Protein AF-A0A7S1D7S5-F1 (afdb_monomer)

pLDDT: mean 82.24, std 13.62, range [40.19, 96.5]

Foldseek 3Di:
DDDPPPDDDDDPVRVLVCCVVLVEDPQNVLVVVVLVVVVKDKFFDDLCLQVLLVVLVVLVVCPPPDDPCVPVSVVVNVVSLVVNVCCRVVPDQQDADAPDPPDLPPRFGIQIADPDPPADPSRRHGGQATEHEYEPPGDDDDPVSLVVNVVSCVPRWYWYWYADPVRDIDIDTRDPDPDPDPPPPPPPDD

Mean predicted aligned error: 9.22 Å

Sequence (190 aa):
DAIDSTLPPLNTKQLMGRLEEAGVSLPVYLVYAHLRAQNYRVIRHTPSRRSLLEELQQRDNDNGKKNWKKKRRNEDVDALKKALQRDAVESAPPTVWVEEGNAIDLAISWDVYQPDSTFRKSNPGLPSMYVTVRPFASPSPTFRSIQRLLKFCDGIPLKVATVADGGTVVMFAVTDVGVPTLDKKKKSKE

InterPro domains:
  IPR024337 tRNA-splicing endonuclease, su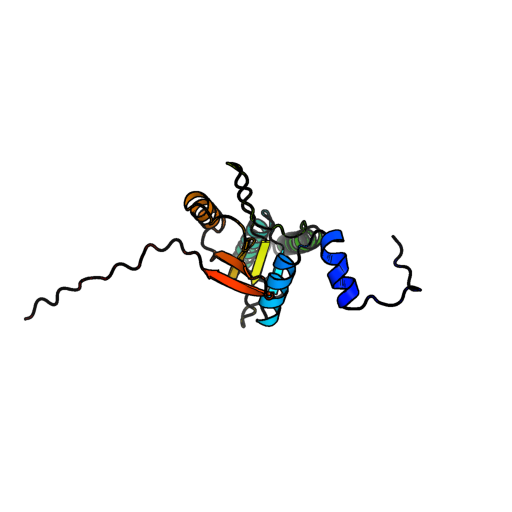bunit Sen54 [PTHR21027] (95-181)

Solvent-accessible surface area (backbone atoms only — not comparable to full-atom values): 11623 Å² total; per-residue (Å²): 133,82,82,67,85,84,61,78,82,79,50,70,71,58,50,62,74,43,30,62,84,67,52,34,49,69,62,54,52,49,49,51,51,55,44,46,75,72,61,34,47,75,42,64,42,56,90,66,54,57,62,55,41,52,55,52,50,56,52,63,68,53,65,85,74,67,81,88,61,52,66,64,51,50,53,56,50,51,49,48,51,49,48,57,50,48,50,64,72,70,48,68,62,49,51,67,44,69,92,63,79,90,64,77,76,76,40,55,20,28,35,30,31,68,75,54,99,82,56,31,97,91,57,62,66,72,56,64,27,40,32,25,33,35,64,61,91,51,81,79,81,53,69,69,57,52,53,52,47,53,60,71,40,66,85,41,46,38,30,47,31,30,39,44,97,88,68,51,73,47,74,44,81,56,71,89,73,69,80,83,74,82,77,81,76,75,78,77,78,130

Structure (mmCIF, N/CA/C/O backbone):
data_AF-A0A7S1D7S5-F1
#
_entry.id   AF-A0A7S1D7S5-F1
#
loop_
_atom_site.group_PDB
_atom_site.id
_atom_site.type_symbol
_atom_site.label_atom_id
_atom_site.label_alt_id
_atom_site.label_comp_id
_atom_site.label_asym_id
_atom_site.label_entity_id
_atom_site.label_seq_id
_atom_site.pdbx_PDB_ins_code
_atom_site.Cartn_x
_atom_site.Cartn_y
_atom_site.Cartn_z
_atom_site.occupancy
_atom_site.B_iso_or_equiv
_atom_site.auth_seq_id
_atom_site.auth_comp_id
_atom_site.auth_asym_id
_atom_site.auth_atom_id
_atom_site.pdbx_PDB_model_num
ATOM 1 N N . ASP A 1 1 ? -4.230 27.046 -7.406 1.00 42.31 1 ASP A N 1
ATOM 2 C CA . ASP A 1 1 ? -4.398 26.813 -8.852 1.00 42.31 1 ASP A CA 1
ATOM 3 C C . ASP A 1 1 ? -5.855 26.588 -9.191 1.00 42.31 1 ASP A C 1
ATOM 5 O O . ASP A 1 1 ? -6.459 25.627 -8.728 1.00 42.31 1 ASP A O 1
ATOM 9 N N . ALA A 1 2 ? -6.450 27.544 -9.903 1.00 48.44 2 ALA A N 1
ATOM 10 C CA . ALA A 1 2 ? -7.799 27.407 -10.431 1.00 48.44 2 ALA A CA 1
ATOM 11 C C . ALA A 1 2 ? -7.765 26.371 -11.561 1.00 48.44 2 ALA A C 1
ATOM 13 O O . ALA A 1 2 ? -6.963 26.494 -12.484 1.00 48.44 2 ALA A O 1
ATOM 14 N N . ILE A 1 3 ? -8.598 25.336 -11.467 1.00 63.62 3 ILE A N 1
ATOM 15 C CA . ILE A 1 3 ? -8.765 24.361 -12.546 1.00 63.62 3 ILE A CA 1
ATOM 16 C C . ILE A 1 3 ? -9.431 25.112 -13.701 1.00 63.62 3 ILE A C 1
ATOM 18 O O . ILE A 1 3 ? -10.600 25.481 -13.597 1.00 63.62 3 ILE A O 1
ATOM 22 N N . ASP A 1 4 ? -8.672 25.386 -14.759 1.00 69.31 4 ASP A N 1
ATOM 23 C CA . ASP A 1 4 ? -9.176 26.019 -15.973 1.00 69.31 4 ASP A CA 1
ATOM 24 C C . ASP A 1 4 ? -10.193 25.086 -16.642 1.00 69.31 4 ASP A C 1
ATOM 26 O O . ASP A 1 4 ? -9.845 24.072 -17.253 1.00 69.31 4 ASP A O 1
ATOM 30 N N . SER A 1 5 ? -11.474 25.409 -16.473 1.00 71.25 5 SER A N 1
ATOM 31 C CA . S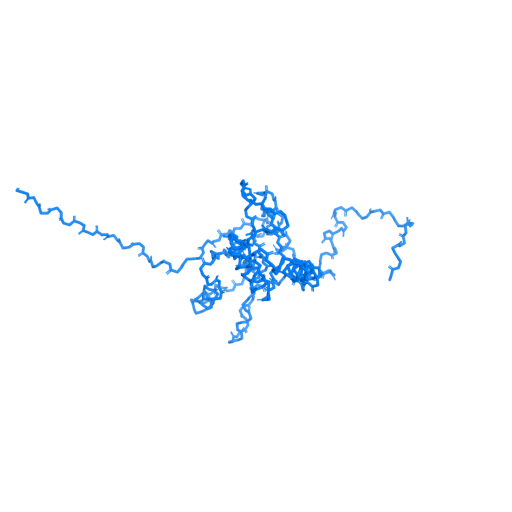ER A 1 5 ? -12.607 24.634 -16.978 1.00 71.25 5 SER A CA 1
ATOM 32 C C . SER A 1 5 ? -12.749 24.685 -18.502 1.00 71.25 5 SER A C 1
ATOM 34 O O . SER A 1 5 ? -13.650 24.045 -19.044 1.00 71.25 5 SER A O 1
ATOM 36 N N . THR A 1 6 ? -11.878 25.426 -19.196 1.00 78.44 6 THR A N 1
ATOM 37 C CA . THR A 1 6 ? -11.872 25.534 -20.660 1.00 78.44 6 THR A CA 1
ATOM 38 C C . THR A 1 6 ? -11.028 24.459 -21.349 1.00 78.44 6 THR A C 1
ATOM 40 O O . THR A 1 6 ? -11.170 24.250 -22.556 1.00 78.44 6 THR A O 1
ATOM 43 N N . LEU A 1 7 ? -10.185 23.732 -20.606 1.00 80.12 7 LEU A N 1
ATOM 44 C CA . LEU A 1 7 ? -9.382 22.647 -21.161 1.00 80.12 7 LEU A CA 1
ATOM 45 C C . LEU A 1 7 ? -10.219 21.369 -21.344 1.00 80.12 7 LEU A C 1
ATOM 47 O O . LEU A 1 7 ? -10.976 20.989 -20.445 1.00 80.12 7 LEU A O 1
ATOM 51 N N . PRO A 1 8 ? -10.072 20.654 -22.478 1.00 85.50 8 PRO A N 1
ATOM 52 C CA . PRO A 1 8 ? -10.741 19.375 -22.667 1.00 85.50 8 PRO A CA 1
ATOM 53 C C . PRO A 1 8 ? -10.269 18.361 -21.609 1.00 85.50 8 PRO A C 1
ATOM 55 O O . PRO A 1 8 ? -9.090 18.367 -21.235 1.00 85.50 8 PRO A O 1
ATOM 58 N N . PRO A 1 9 ? -11.154 17.465 -21.131 1.00 87.62 9 PRO A N 1
ATOM 59 C CA . PRO A 1 9 ? -10.773 16.453 -20.158 1.00 87.62 9 PRO A CA 1
ATOM 60 C C . PRO A 1 9 ? -9.670 15.560 -20.732 1.00 87.62 9 PRO A C 1
ATOM 62 O O . PRO A 1 9 ? -9.746 15.098 -21.873 1.00 87.62 9 PRO A O 1
ATOM 65 N N . LEU A 1 10 ? -8.643 15.308 -19.922 1.00 89.31 10 LEU A N 1
ATOM 66 C CA . LEU A 1 10 ? -7.536 14.433 -20.293 1.00 89.31 10 LEU A CA 1
ATOM 67 C C . LEU A 1 10 ? -8.052 13.009 -20.523 1.00 89.31 10 LEU A C 1
ATOM 69 O O . LEU A 1 10 ? -8.759 12.445 -19.686 1.00 89.31 10 LEU A O 1
ATOM 73 N N . ASN A 1 11 ? -7.666 12.407 -21.646 1.00 92.38 11 ASN A N 1
ATOM 74 C CA . ASN A 1 11 ? -7.952 11.000 -21.906 1.00 92.38 11 ASN A CA 1
ATOM 75 C C . ASN A 1 11 ? -7.006 10.080 -21.111 1.00 92.38 11 ASN A C 1
ATOM 77 O O . ASN A 1 11 ? -5.977 10.510 -20.586 1.00 92.38 11 ASN A O 1
ATOM 81 N N . THR A 1 12 ? -7.323 8.783 -21.049 1.00 88.19 12 THR A N 1
ATOM 82 C CA . THR A 1 12 ? -6.528 7.800 -20.294 1.00 88.19 12 THR A CA 1
ATOM 83 C C . THR A 1 12 ? -5.061 7.781 -20.719 1.00 88.19 12 THR A C 1
ATOM 85 O O . THR A 1 12 ? -4.186 7.738 -19.863 1.00 88.19 12 THR A O 1
ATOM 88 N N . LYS A 1 13 ? -4.764 7.864 -22.022 1.00 89.81 13 LYS A N 1
ATOM 89 C CA . LYS A 1 13 ? -3.383 7.855 -22.528 1.00 89.81 13 LYS A CA 1
ATOM 90 C C . LYS A 1 13 ? -2.601 9.083 -22.053 1.00 89.81 13 LYS A C 1
ATOM 92 O O . LYS A 1 13 ? -1.443 8.957 -21.669 1.00 89.81 13 LYS A O 1
ATOM 97 N N . GLN A 1 14 ? -3.238 10.251 -22.047 1.00 91.44 14 GLN A N 1
ATOM 98 C CA . GLN A 1 14 ? -2.651 11.493 -21.550 1.00 91.44 14 GLN A CA 1
ATOM 99 C C . GLN A 1 14 ? -2.430 11.445 -20.035 1.00 91.44 14 GLN A C 1
ATOM 101 O O . GLN A 1 14 ? -1.377 11.866 -19.571 1.00 91.44 14 GLN A O 1
ATOM 106 N N . LEU A 1 15 ? -3.376 10.887 -19.272 1.00 89.19 15 LEU A N 1
ATOM 107 C CA . LEU A 1 15 ? -3.214 10.686 -17.828 1.00 89.19 15 LEU A CA 1
ATOM 108 C C . LEU A 1 15 ? -2.061 9.726 -17.514 1.00 89.19 15 LEU A C 1
ATOM 110 O O . LEU A 1 15 ? -1.248 10.023 -16.645 1.00 89.19 15 LEU A O 1
ATOM 114 N N . MET A 1 16 ? -1.948 8.616 -18.252 1.00 88.44 16 MET A N 1
ATOM 115 C CA . MET A 1 16 ? -0.838 7.667 -18.104 1.00 88.44 16 MET A CA 1
ATOM 116 C C . MET A 1 16 ? 0.519 8.329 -18.378 1.00 88.44 16 MET A C 1
ATOM 118 O O . MET A 1 16 ? 1.476 8.067 -17.657 1.00 88.44 16 MET A O 1
ATOM 122 N N . GLY A 1 17 ? 0.590 9.224 -19.369 1.00 89.75 17 GLY A N 1
ATOM 123 C CA . GLY A 1 17 ? 1.802 9.985 -19.686 1.00 89.75 17 GLY A CA 1
ATOM 124 C C . GLY A 1 17 ? 2.224 11.001 -18.617 1.00 89.75 17 GLY A C 1
ATOM 125 O O . GLY A 1 17 ? 3.364 11.445 -18.646 1.00 89.75 17 GLY A O 1
ATOM 126 N N . ARG A 1 18 ? 1.342 11.348 -17.670 1.00 90.25 18 ARG A N 1
ATOM 127 C CA . ARG A 1 18 ? 1.617 12.290 -16.567 1.00 90.25 18 ARG A CA 1
ATOM 128 C C . ARG A 1 18 ? 1.809 11.617 -15.206 1.00 90.25 18 ARG A C 1
ATOM 130 O O . ARG A 1 18 ? 1.897 12.299 -14.189 1.00 90.25 18 ARG A O 1
ATOM 137 N N . LEU A 1 19 ? 1.853 10.284 -15.149 1.00 89.44 19 LEU A N 1
ATOM 138 C CA . LEU A 1 19 ? 2.008 9.559 -13.882 1.00 89.44 19 LEU A CA 1
ATOM 139 C C . LEU A 1 19 ? 3.311 9.924 -13.157 1.00 89.44 19 LEU A C 1
ATOM 141 O O . LEU A 1 19 ? 3.293 10.170 -11.951 1.00 89.44 19 LEU A O 1
ATOM 145 N N . GLU A 1 20 ? 4.415 10.015 -13.898 1.00 86.88 20 GLU A N 1
ATOM 146 C CA . GLU A 1 20 ? 5.728 10.345 -13.336 1.00 86.88 20 GLU A CA 1
ATOM 147 C C . GLU A 1 20 ? 5.787 11.786 -12.816 1.00 86.88 20 GLU A C 1
ATOM 149 O O . GLU A 1 20 ? 6.347 12.020 -11.748 1.00 86.88 20 GLU A O 1
ATOM 154 N N . GLU A 1 21 ? 5.119 12.731 -13.491 1.00 88.81 21 GLU A N 1
ATOM 155 C CA . GLU A 1 21 ? 4.953 14.114 -13.010 1.00 88.81 21 GLU A CA 1
ATOM 156 C C . GLU A 1 21 ? 4.220 14.159 -11.659 1.00 88.81 21 GLU A C 1
ATOM 158 O O . GLU A 1 21 ? 4.505 15.003 -10.813 1.00 88.81 21 GLU A O 1
ATOM 163 N N . ALA A 1 22 ? 3.299 13.218 -11.429 1.00 85.62 22 ALA A N 1
ATOM 164 C CA . ALA A 1 22 ? 2.582 13.060 -10.166 1.00 85.62 22 ALA A CA 1
ATOM 165 C C . ALA A 1 22 ? 3.352 12.228 -9.116 1.00 85.62 22 ALA A C 1
ATOM 167 O O . ALA A 1 22 ? 2.801 11.912 -8.057 1.00 85.62 22 ALA A O 1
ATOM 168 N N . GLY A 1 23 ? 4.601 11.840 -9.400 1.00 87.00 23 GLY A N 1
ATOM 169 C CA . GLY A 1 23 ? 5.443 11.033 -8.514 1.00 87.00 23 GLY A CA 1
ATOM 170 C C . GLY A 1 23 ? 5.024 9.563 -8.413 1.00 87.00 23 GLY A C 1
ATOM 171 O O . GLY A 1 23 ? 5.415 8.881 -7.468 1.00 87.00 23 GLY A O 1
ATOM 172 N N . VAL A 1 24 ? 4.211 9.061 -9.348 1.00 90.00 24 VAL A N 1
ATOM 173 C CA . VAL A 1 24 ? 3.752 7.667 -9.364 1.00 90.00 24 VAL A CA 1
ATOM 174 C C . VAL A 1 24 ? 4.408 6.936 -10.524 1.00 90.00 24 VAL A C 1
ATOM 176 O O . VAL A 1 24 ? 4.144 7.228 -11.685 1.00 90.00 24 VAL A O 1
ATOM 179 N N . SER A 1 25 ? 5.237 5.939 -10.226 1.00 90.56 25 SER A N 1
ATOM 180 C CA . SER A 1 25 ? 5.834 5.117 -11.277 1.00 90.56 25 SER A CA 1
ATOM 181 C C . SER A 1 25 ? 4.803 4.172 -11.904 1.00 90.56 25 SER A C 1
ATOM 183 O O . SER A 1 25 ? 3.860 3.707 -11.248 1.00 90.56 25 SER A O 1
ATOM 185 N N . LEU A 1 26 ? 5.001 3.838 -13.182 1.00 90.44 26 LEU A N 1
ATOM 186 C CA . LEU A 1 26 ? 4.128 2.911 -13.903 1.00 90.44 26 LEU A CA 1
ATOM 187 C C . LEU A 1 26 ? 3.962 1.551 -13.184 1.00 90.44 26 LEU A C 1
ATOM 189 O O . LEU A 1 26 ? 2.818 1.113 -13.040 1.00 90.44 26 LEU A O 1
ATOM 193 N N . PRO A 1 27 ? 5.023 0.896 -12.659 1.00 91.88 27 PRO A N 1
ATOM 194 C CA . PRO A 1 27 ? 4.869 -0.352 -11.910 1.00 91.88 27 PRO A CA 1
ATOM 195 C C . PRO A 1 27 ? 3.957 -0.213 -10.688 1.00 91.88 27 PRO A C 1
ATOM 197 O O . PRO A 1 27 ? 3.118 -1.075 -10.429 1.00 91.88 27 PRO A O 1
ATOM 200 N N . VAL A 1 28 ? 4.077 0.891 -9.949 1.00 93.50 28 VAL A N 1
ATOM 201 C CA . VAL A 1 28 ? 3.268 1.139 -8.750 1.00 93.50 28 VAL A CA 1
ATOM 202 C C . VAL A 1 28 ? 1.799 1.333 -9.110 1.00 93.50 28 VAL A C 1
ATOM 204 O O . VAL A 1 28 ? 0.923 0.772 -8.445 1.00 93.50 28 VAL A O 1
ATOM 207 N N . TYR A 1 29 ? 1.524 2.060 -10.195 1.00 93.88 29 TYR A N 1
ATOM 208 C CA . TYR A 1 29 ? 0.170 2.206 -10.719 1.00 93.88 29 TYR A CA 1
ATOM 209 C C . TYR A 1 29 ? -0.427 0.865 -11.166 1.00 93.88 29 TYR A C 1
ATOM 211 O O . TYR A 1 29 ? -1.575 0.568 -10.838 1.00 93.88 29 TYR A O 1
ATOM 219 N N . LEU A 1 30 ? 0.340 0.029 -11.871 1.00 94.88 30 LEU A N 1
ATOM 220 C CA . LEU A 1 30 ? -0.133 -1.279 -12.332 1.00 94.88 30 LEU A CA 1
ATOM 221 C C . LEU A 1 30 ? -0.462 -2.215 -11.162 1.00 94.88 30 LEU A C 1
ATOM 223 O O . LEU A 1 30 ? -1.492 -2.890 -11.190 1.00 94.88 30 LEU A O 1
ATOM 227 N N . VAL A 1 31 ? 0.342 -2.200 -10.094 1.00 96.38 31 VAL A N 1
ATOM 228 C CA . VAL A 1 31 ? 0.031 -2.935 -8.857 1.00 96.38 31 VAL A CA 1
ATOM 229 C C . VAL A 1 31 ? -1.259 -2.420 -8.218 1.00 96.38 31 VAL A C 1
ATOM 231 O O . VAL A 1 31 ? -2.120 -3.222 -7.849 1.00 96.38 31 VAL A O 1
ATOM 234 N N . TYR A 1 32 ? -1.438 -1.099 -8.130 1.00 95.88 32 TYR A N 1
ATOM 235 C CA . TYR A 1 32 ? -2.685 -0.504 -7.643 1.00 95.88 32 TYR A CA 1
ATOM 236 C C . TYR A 1 32 ? -3.890 -0.948 -8.483 1.00 95.88 32 TYR A C 1
ATOM 238 O O . TYR A 1 32 ? -4.889 -1.412 -7.931 1.00 95.88 32 TYR A O 1
ATOM 246 N N . ALA A 1 33 ? -3.792 -0.856 -9.811 1.00 95.50 33 ALA A N 1
ATOM 247 C CA . ALA A 1 33 ? -4.856 -1.247 -10.729 1.00 95.50 33 ALA A CA 1
ATOM 248 C C . ALA A 1 33 ? -5.216 -2.733 -10.578 1.00 95.50 33 ALA A C 1
ATOM 250 O O . ALA A 1 33 ? -6.397 -3.073 -10.499 1.00 95.50 33 ALA A O 1
ATOM 251 N N . HIS A 1 34 ? -4.213 -3.604 -10.447 1.00 96.12 34 HIS A N 1
ATOM 252 C CA . HIS A 1 34 ? -4.407 -5.034 -10.220 1.00 96.12 34 HIS A CA 1
ATOM 253 C C . HIS A 1 34 ? -5.147 -5.324 -8.906 1.00 96.12 34 HIS A C 1
ATOM 255 O O . HIS A 1 34 ? -6.115 -6.085 -8.895 1.00 96.12 34 HIS A O 1
ATOM 261 N N . LEU A 1 35 ? -4.749 -4.684 -7.802 1.00 96.50 35 LEU A N 1
ATOM 262 C CA . LEU A 1 35 ? -5.432 -4.828 -6.512 1.00 96.50 35 LEU A CA 1
ATOM 263 C C . LEU A 1 35 ? -6.882 -4.323 -6.579 1.00 96.50 35 LEU A C 1
ATOM 265 O O . LEU A 1 35 ? -7.797 -4.966 -6.064 1.00 96.50 35 LEU A O 1
ATOM 269 N N . ARG A 1 36 ? -7.115 -3.186 -7.244 1.00 95.25 36 ARG A N 1
ATOM 270 C CA . ARG A 1 36 ? -8.463 -2.623 -7.419 1.00 95.25 36 ARG A CA 1
ATOM 271 C C . ARG A 1 36 ? -9.359 -3.507 -8.282 1.00 95.25 36 ARG A C 1
ATOM 273 O O . ARG A 1 36 ? -10.542 -3.615 -7.968 1.00 95.25 36 ARG A O 1
ATOM 280 N N . ALA A 1 37 ? -8.813 -4.164 -9.306 1.00 95.25 37 ALA A N 1
ATOM 281 C CA . ALA A 1 37 ? -9.548 -5.115 -10.143 1.00 95.25 37 ALA A CA 1
ATOM 282 C C . ALA A 1 37 ? -10.042 -6.342 -9.353 1.00 95.25 37 ALA A C 1
ATOM 284 O O . ALA A 1 37 ? -11.063 -6.928 -9.695 1.00 95.25 37 ALA A O 1
ATOM 285 N N . GLN A 1 38 ? -9.367 -6.691 -8.254 1.00 93.19 38 GLN A N 1
ATOM 286 C CA . GLN A 1 38 ? -9.766 -7.750 -7.317 1.00 93.19 38 GLN A CA 1
ATOM 287 C C . GLN A 1 38 ? -10.698 -7.246 -6.201 1.00 93.19 38 GLN A C 1
ATOM 289 O O . GLN A 1 38 ? -10.891 -7.916 -5.190 1.00 93.19 38 GLN A O 1
ATOM 294 N N . ASN A 1 39 ? -11.276 -6.054 -6.371 1.00 91.94 39 ASN A N 1
ATOM 295 C CA . ASN A 1 39 ? -12.153 -5.376 -5.418 1.00 91.94 39 ASN A CA 1
ATOM 296 C C . ASN A 1 39 ? -11.505 -4.962 -4.091 1.00 91.94 39 ASN A C 1
ATOM 298 O O . ASN A 1 39 ? -12.207 -4.446 -3.226 1.00 91.94 39 ASN A O 1
ATOM 302 N N . TYR A 1 40 ? -10.187 -5.072 -3.915 1.00 93.62 40 TYR A N 1
ATOM 303 C CA . TYR A 1 40 ? -9.557 -4.575 -2.694 1.00 93.62 40 TYR A CA 1
ATOM 304 C C . TYR A 1 40 ? -9.690 -3.059 -2.564 1.00 93.62 40 TYR A C 1
ATOM 306 O O . TYR A 1 40 ? -9.548 -2.319 -3.543 1.00 93.62 40 TYR A O 1
ATOM 314 N N . ARG A 1 41 ? -9.899 -2.557 -1.343 1.00 92.81 41 ARG A N 1
ATOM 315 C CA . ARG A 1 41 ? -9.667 -1.139 -1.050 1.00 92.81 41 ARG A CA 1
ATOM 316 C C . ARG A 1 41 ? -8.178 -0.952 -0.803 1.00 92.81 41 ARG A C 1
ATOM 318 O O . ARG A 1 41 ? -7.608 -1.597 0.066 1.00 92.81 41 ARG A O 1
ATOM 325 N N . VAL A 1 42 ? -7.581 -0.043 -1.559 1.00 94.31 42 VAL A N 1
ATOM 326 C CA . VAL A 1 42 ? -6.145 0.227 -1.531 1.00 94.31 42 VAL A CA 1
ATOM 327 C C . VAL A 1 42 ? -5.954 1.666 -1.082 1.00 94.31 42 VAL A C 1
ATOM 329 O O . VAL A 1 42 ? -6.578 2.571 -1.640 1.00 94.31 42 VAL A O 1
ATOM 332 N N . ILE A 1 43 ? -5.147 1.866 -0.048 1.00 92.81 43 ILE A N 1
ATOM 333 C CA . ILE A 1 43 ? -4.784 3.180 0.486 1.00 92.81 43 ILE A CA 1
ATOM 334 C C . ILE A 1 43 ? -3.260 3.253 0.501 1.00 92.81 43 ILE A C 1
ATOM 336 O O . ILE A 1 43 ? -2.600 2.234 0.689 1.00 92.81 43 ILE A O 1
ATOM 340 N N . ARG A 1 44 ? -2.694 4.435 0.257 1.00 93.38 44 ARG A N 1
ATOM 341 C CA . ARG A 1 44 ? -1.249 4.643 0.395 1.00 93.38 44 ARG A CA 1
ATOM 342 C C . ARG A 1 44 ? -0.845 4.373 1.840 1.00 93.38 44 ARG A C 1
ATOM 344 O O . ARG A 1 44 ? -1.540 4.805 2.758 1.00 93.38 44 ARG A O 1
ATOM 351 N N . HIS A 1 45 ? 0.241 3.637 2.012 1.00 92.00 45 HIS A N 1
ATOM 352 C CA . HIS A 1 45 ? 0.755 3.345 3.339 1.00 92.00 45 HIS A CA 1
ATOM 353 C C . HIS A 1 45 ? 1.326 4.608 3.987 1.00 92.00 45 HIS A C 1
ATOM 355 O O . HIS A 1 45 ? 2.004 5.396 3.325 1.00 92.00 45 HIS A O 1
ATOM 361 N N . THR A 1 46 ? 1.103 4.768 5.289 1.00 90.81 46 THR A N 1
ATOM 362 C CA . THR A 1 46 ? 1.842 5.732 6.109 1.00 90.81 46 THR A CA 1
ATOM 363 C C . THR A 1 46 ? 2.262 5.079 7.433 1.00 90.81 46 THR A C 1
ATOM 365 O O . THR A 1 46 ? 1.515 4.258 7.981 1.00 90.81 46 THR A O 1
ATOM 368 N N . PRO A 1 47 ? 3.420 5.460 8.007 1.00 86.25 47 PRO A N 1
ATOM 369 C CA . PRO A 1 47 ? 3.884 4.884 9.273 1.00 86.25 47 PRO A CA 1
ATOM 370 C C . PRO A 1 47 ? 2.936 5.150 10.454 1.00 86.25 47 PRO A C 1
ATOM 372 O O . PRO A 1 47 ? 2.829 4.339 11.370 1.00 86.25 47 PRO A O 1
ATOM 375 N N . SER A 1 48 ? 2.229 6.283 10.435 1.00 90.12 48 SER A N 1
ATOM 376 C CA . SER A 1 48 ? 1.284 6.704 11.476 1.00 90.12 48 SER A CA 1
ATOM 377 C C . SER A 1 48 ? -0.081 6.030 11.384 1.00 90.12 48 SER A C 1
ATOM 379 O O . SER A 1 48 ? -0.830 6.028 12.359 1.00 90.12 48 SER A O 1
ATOM 381 N N . ARG A 1 49 ? -0.456 5.468 10.230 1.00 91.31 49 ARG A N 1
ATOM 382 C CA . ARG A 1 49 ? -1.822 4.975 10.029 1.00 91.31 49 ARG A CA 1
ATOM 383 C C . ARG A 1 49 ? -2.187 3.839 10.970 1.00 91.31 49 ARG A C 1
ATOM 385 O O . ARG A 1 49 ? -3.311 3.787 11.468 1.00 91.31 49 ARG A O 1
ATOM 392 N N . ARG A 1 50 ? -1.249 2.920 11.198 1.00 91.06 50 ARG A N 1
ATOM 393 C CA . ARG A 1 50 ? -1.474 1.748 12.047 1.00 91.06 50 ARG A CA 1
ATOM 394 C C . ARG A 1 50 ? -1.840 2.159 13.468 1.00 91.06 50 ARG A C 1
ATOM 396 O O . ARG A 1 50 ? -2.878 1.726 13.956 1.00 91.06 50 ARG A O 1
ATOM 403 N N . SER A 1 51 ? -1.045 3.029 14.089 1.00 92.06 51 SER A N 1
ATOM 404 C CA . SER A 1 51 ? -1.297 3.476 15.463 1.00 92.06 51 SER A CA 1
ATOM 405 C C . SER A 1 51 ? -2.650 4.181 15.593 1.00 92.06 51 SER A C 1
ATOM 407 O O . SER A 1 51 ? -3.385 3.922 16.543 1.00 92.06 51 SER A O 1
ATOM 409 N N . LEU A 1 52 ? -3.044 4.983 14.594 1.00 92.06 52 LEU A N 1
ATOM 410 C CA . LEU A 1 52 ? -4.374 5.603 14.544 1.00 92.06 52 LEU A CA 1
ATOM 411 C C . LEU A 1 52 ? -5.511 4.568 14.479 1.00 92.06 52 LEU A C 1
ATOM 413 O O . LEU A 1 52 ? -6.552 4.750 15.115 1.00 92.06 52 LEU A O 1
ATOM 417 N N . LEU A 1 53 ? -5.343 3.492 13.702 1.00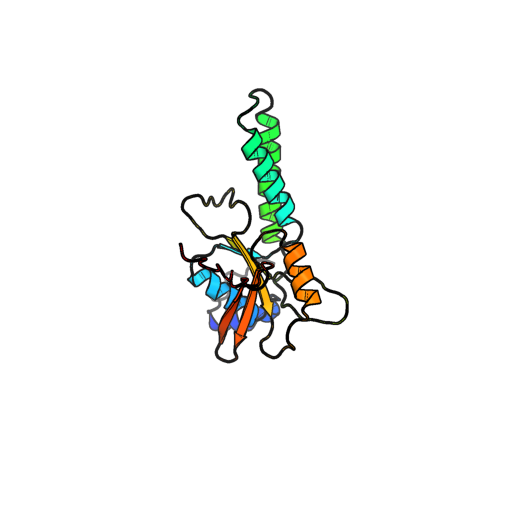 91.75 53 LEU A N 1
ATOM 418 C CA . LEU A 1 53 ? -6.339 2.421 13.581 1.00 91.75 53 LEU A CA 1
ATOM 419 C C . LEU A 1 53 ? -6.431 1.574 14.853 1.00 91.75 53 LEU A C 1
ATOM 421 O O . LEU A 1 53 ? -7.538 1.240 15.274 1.00 91.75 53 LEU A O 1
ATOM 425 N N . GLU A 1 54 ? -5.298 1.257 15.478 1.00 91.88 54 GLU A N 1
ATOM 426 C CA . GLU A 1 54 ? -5.250 0.531 16.751 1.00 91.88 54 GLU A CA 1
ATOM 427 C C . GLU A 1 54 ? -5.933 1.328 17.866 1.00 91.88 54 GLU A C 1
ATOM 429 O O . GLU A 1 54 ? -6.767 0.786 18.594 1.00 91.88 54 GLU A O 1
ATOM 434 N N . GLU A 1 55 ? -5.662 2.633 17.958 1.00 91.06 55 GLU A N 1
ATOM 435 C CA . GLU A 1 55 ? -6.319 3.510 18.930 1.00 91.06 55 GLU A CA 1
ATOM 436 C C . GLU A 1 55 ? -7.836 3.584 18.689 1.00 91.06 55 GLU A C 1
ATOM 438 O O . GLU A 1 55 ? -8.635 3.525 19.631 1.00 91.06 55 GLU A O 1
ATOM 443 N N . LEU A 1 56 ? -8.257 3.652 17.422 1.00 88.94 56 LEU A N 1
ATOM 444 C CA . LEU A 1 56 ? -9.672 3.633 17.058 1.00 88.94 56 LEU A CA 1
ATOM 445 C C . LEU A 1 56 ? -10.347 2.314 17.480 1.00 88.94 56 LEU A C 1
ATOM 447 O O . LEU A 1 56 ? -11.442 2.342 18.045 1.00 88.94 56 LEU A O 1
ATOM 451 N N . GLN A 1 57 ? -9.694 1.169 17.256 1.00 86.81 57 GLN A N 1
ATOM 452 C CA . GLN A 1 57 ? -10.209 -0.150 17.643 1.00 86.81 57 GLN A CA 1
ATOM 453 C C . GLN A 1 57 ? -10.304 -0.326 19.163 1.00 86.81 57 GLN A C 1
ATOM 455 O O . GLN A 1 57 ? -11.311 -0.837 19.658 1.00 86.81 57 GLN A O 1
ATOM 460 N N . GLN A 1 58 ? -9.296 0.120 19.918 1.00 86.94 58 GLN A N 1
ATOM 461 C CA . GLN A 1 58 ? -9.313 0.052 21.383 1.00 86.94 58 GLN A CA 1
ATOM 462 C C . GLN A 1 58 ? -10.534 0.782 21.962 1.00 86.94 58 GLN A C 1
ATOM 464 O O . GLN A 1 58 ? -11.214 0.268 22.851 1.00 86.94 58 GLN A O 1
ATOM 469 N N . ARG A 1 59 ? -10.879 1.945 21.401 1.00 81.88 59 ARG A N 1
ATOM 470 C CA . ARG A 1 59 ? -12.024 2.742 21.863 1.00 81.88 59 ARG A CA 1
ATOM 471 C C . ARG A 1 59 ? -13.381 2.154 21.492 1.00 81.88 59 ARG A C 1
ATOM 473 O O . ARG A 1 59 ? -14.318 2.276 22.284 1.00 81.88 59 ARG A O 1
ATOM 480 N N . ASP A 1 60 ? -13.491 1.514 20.329 1.00 78.81 60 ASP A N 1
ATOM 481 C CA . ASP A 1 60 ? -14.706 0.787 19.945 1.00 78.81 60 ASP A CA 1
ATOM 482 C C . ASP A 1 60 ? -14.949 -0.411 20.886 1.00 78.81 60 ASP A C 1
ATOM 484 O O . ASP A 1 60 ? -16.085 -0.636 21.310 1.00 78.81 60 ASP A O 1
ATOM 488 N N . ASN A 1 61 ? -13.890 -1.110 21.309 1.00 77.06 61 ASN A N 1
ATOM 489 C CA . ASN A 1 61 ? -13.982 -2.217 22.271 1.00 77.06 61 ASN A CA 1
ATOM 490 C C . ASN A 1 61 ? -14.401 -1.757 23.682 1.00 77.06 61 ASN A C 1
ATOM 492 O O . ASN A 1 61 ? -15.152 -2.447 24.377 1.00 77.06 61 ASN A O 1
ATOM 496 N N . ASP A 1 62 ? -13.982 -0.563 24.104 1.00 73.81 62 ASP A N 1
ATOM 497 C CA . ASP A 1 62 ? -14.342 0.018 25.406 1.00 73.81 62 ASP A CA 1
ATOM 498 C C . ASP A 1 62 ? -15.789 0.540 25.485 1.00 73.81 62 ASP A C 1
ATOM 500 O O . ASP A 1 62 ? -16.294 0.881 26.568 1.00 73.81 62 ASP A O 1
ATOM 504 N N . ASN A 1 63 ? -16.495 0.596 24.353 1.00 63.16 63 ASN A N 1
ATOM 505 C CA . ASN A 1 63 ? -17.827 1.189 24.244 1.00 63.16 63 ASN A CA 1
ATOM 506 C C . ASN A 1 63 ? -18.887 0.464 25.103 1.00 63.16 63 ASN A C 1
ATOM 508 O O . ASN A 1 63 ? -19.869 1.077 25.521 1.00 63.16 63 ASN A O 1
ATOM 512 N N . GLY A 1 64 ? -18.648 -0.798 25.473 1.00 58.12 64 GLY A N 1
ATOM 513 C CA . GLY A 1 64 ? -19.550 -1.590 26.316 1.00 58.12 64 GLY A CA 1
ATOM 514 C C . GLY A 1 64 ? -19.580 -1.234 27.811 1.00 58.12 64 GLY A C 1
ATOM 515 O O . GLY A 1 64 ? -20.421 -1.775 28.522 1.00 58.12 64 GLY A O 1
ATOM 516 N N . LYS A 1 65 ? -18.688 -0.370 28.333 1.00 55.22 65 LYS A N 1
ATOM 517 C CA . LYS A 1 65 ? -18.426 -0.350 29.792 1.00 55.22 65 LYS A CA 1
ATOM 518 C C . LYS A 1 65 ? -18.925 0.859 30.599 1.00 55.22 65 LYS A C 1
ATOM 520 O O . LYS A 1 65 ? -19.134 0.684 31.796 1.00 55.22 65 LYS A O 1
ATOM 525 N N . LYS A 1 66 ? -19.124 2.076 30.054 1.00 55.34 66 LYS A N 1
ATOM 526 C CA . LYS A 1 66 ? -19.523 3.266 30.871 1.00 55.34 66 LYS A CA 1
ATOM 527 C C . LYS A 1 66 ? -20.338 4.315 30.094 1.00 55.34 66 LYS A C 1
ATOM 529 O O . LYS A 1 66 ? -19.912 4.765 29.035 1.00 55.34 66 LYS A O 1
ATOM 534 N N . ASN A 1 67 ? -21.470 4.770 30.650 1.00 60.38 67 ASN A N 1
ATOM 535 C CA . ASN A 1 67 ? -22.452 5.637 29.965 1.00 60.38 67 ASN A CA 1
ATOM 536 C C . ASN A 1 67 ? -22.171 7.163 30.082 1.00 60.38 67 ASN A C 1
ATOM 538 O O . ASN A 1 67 ? -22.570 7.942 29.224 1.00 60.38 67 ASN A O 1
ATOM 542 N N . TRP A 1 68 ? -21.422 7.615 31.096 1.00 59.41 68 TRP A N 1
ATOM 543 C CA . TRP A 1 68 ? -21.332 9.041 31.474 1.00 59.41 68 TRP A CA 1
ATOM 544 C C . TRP A 1 68 ? -20.240 9.875 30.763 1.00 59.41 68 TRP A C 1
ATOM 546 O O . TRP A 1 68 ? -20.276 11.099 30.813 1.00 59.41 68 TRP A O 1
ATOM 556 N N . LYS A 1 69 ? -19.291 9.256 30.042 1.00 64.69 69 LYS A N 1
ATOM 557 C CA . LYS A 1 69 ? -18.241 9.956 29.252 1.00 64.69 69 LYS A CA 1
ATOM 558 C C . LYS A 1 69 ? -18.487 9.923 27.734 1.00 64.69 69 LYS A C 1
ATOM 560 O O . LYS A 1 69 ? -17.547 9.944 26.944 1.00 64.69 69 LYS A O 1
ATOM 565 N N . LYS A 1 70 ? -19.738 9.775 27.289 1.00 71.75 70 LYS A N 1
ATOM 566 C CA . LYS A 1 70 ? -20.069 9.505 25.874 1.00 71.75 70 LYS A CA 1
ATOM 567 C C . LYS A 1 70 ? -19.725 10.664 24.921 1.00 71.75 70 LYS A C 1
ATOM 569 O O . LYS A 1 70 ? -19.231 10.404 23.833 1.00 71.75 70 LYS A O 1
ATOM 574 N N . LYS A 1 71 ? -19.912 11.922 25.344 1.00 73.81 71 LYS A N 1
ATOM 575 C CA . LYS A 1 71 ? -19.676 13.106 24.494 1.00 73.81 71 LYS A CA 1
ATOM 576 C C . LYS A 1 71 ? -18.199 13.298 24.114 1.00 73.81 71 LYS A C 1
ATOM 578 O O . LYS A 1 71 ? -17.890 13.246 22.932 1.00 73.81 71 LYS A O 1
ATOM 583 N N . ARG A 1 72 ? -17.296 13.417 25.100 1.00 72.62 72 ARG A N 1
ATOM 584 C CA . ARG A 1 72 ? -15.843 13.570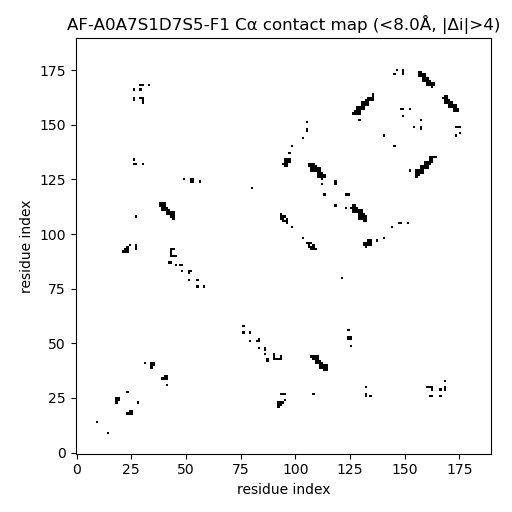 24.857 1.00 72.62 72 ARG A CA 1
ATOM 585 C C . ARG A 1 72 ? -15.274 12.418 24.023 1.00 72.62 72 ARG A C 1
ATOM 587 O O . ARG A 1 72 ? -14.572 12.655 23.058 1.00 72.62 72 ARG A O 1
ATOM 594 N N . ARG A 1 73 ? -15.678 11.172 24.308 1.00 74.44 73 ARG A N 1
ATOM 595 C CA . ARG A 1 73 ? -15.256 10.013 23.499 1.00 74.44 73 ARG A CA 1
ATOM 596 C C . ARG A 1 73 ? -15.670 10.122 22.034 1.00 74.44 73 ARG A C 1
ATOM 598 O O . ARG A 1 73 ? -14.879 9.780 21.165 1.00 74.44 73 ARG A O 1
ATOM 605 N N . ASN A 1 74 ? -16.892 10.574 21.756 1.00 81.88 74 ASN A N 1
ATOM 606 C CA . ASN A 1 74 ? -17.341 10.763 20.378 1.00 81.88 74 ASN A CA 1
ATOM 607 C C . ASN A 1 74 ? -16.525 11.846 19.661 1.00 81.88 74 ASN A C 1
ATOM 609 O O . ASN A 1 74 ? -16.189 11.658 18.496 1.00 81.88 74 ASN A O 1
ATOM 613 N N . GLU A 1 75 ? -16.190 12.940 20.349 1.00 84.81 75 GLU A N 1
ATOM 614 C CA . GLU A 1 75 ? -15.319 13.999 19.820 1.00 84.81 75 GLU A CA 1
ATOM 615 C C . GLU A 1 75 ? -13.917 13.454 19.516 1.00 84.81 75 GLU A C 1
ATOM 617 O O . GLU A 1 75 ? -13.392 13.668 18.424 1.00 84.81 75 GLU A O 1
ATOM 622 N N . ASP A 1 76 ? -13.345 12.667 20.427 1.00 86.25 76 ASP A N 1
ATOM 623 C CA . ASP A 1 76 ? -12.015 12.100 20.233 1.00 86.25 76 ASP A CA 1
ATOM 624 C C . ASP A 1 76 ? -11.996 11.033 19.109 1.00 86.25 76 ASP A C 1
ATOM 626 O O . ASP A 1 76 ? -11.010 10.908 18.384 1.00 86.25 76 ASP A O 1
ATOM 630 N N . VAL A 1 77 ? -13.069 10.247 18.937 1.00 86.81 77 VAL A N 1
ATOM 631 C CA . VAL A 1 77 ? -13.225 9.292 17.816 1.00 86.81 77 VAL A CA 1
ATOM 632 C C . VAL A 1 77 ? -13.392 10.022 16.482 1.00 86.81 77 VAL A C 1
ATOM 634 O O . VAL A 1 77 ? -12.840 9.593 15.468 1.00 86.81 77 VAL A O 1
ATOM 637 N N . ASP A 1 78 ? -14.136 11.127 16.463 1.00 88.94 78 ASP A N 1
ATOM 638 C CA . ASP A 1 78 ? -14.261 11.984 15.282 1.00 88.94 78 ASP A CA 1
ATOM 639 C C . ASP A 1 78 ? -12.910 12.613 14.904 1.00 88.94 78 ASP A C 1
ATOM 641 O O . ASP A 1 78 ? -12.541 12.636 13.728 1.00 88.94 78 ASP A O 1
ATOM 645 N N . ALA A 1 79 ? -12.118 13.026 15.898 1.00 91.19 79 ALA A N 1
ATOM 646 C CA . ALA A 1 79 ? -10.760 13.519 15.690 1.00 91.19 79 ALA A CA 1
ATOM 647 C C . ALA A 1 79 ? -9.841 12.452 15.067 1.00 91.19 79 ALA A C 1
ATOM 649 O O . ALA A 1 79 ? -9.149 12.753 14.094 1.00 91.19 79 ALA A O 1
ATOM 650 N N . LEU A 1 80 ? -9.884 11.203 15.549 1.00 90.62 80 LEU A N 1
ATOM 651 C CA . LEU A 1 80 ? -9.122 10.088 14.962 1.00 90.62 80 LEU A CA 1
ATOM 652 C C . LEU A 1 80 ? -9.544 9.793 13.517 1.00 90.62 80 LEU A C 1
ATOM 654 O O . LEU A 1 80 ? -8.698 9.609 12.643 1.00 90.62 80 LEU A O 1
ATOM 658 N N . LYS A 1 81 ? -10.850 9.800 13.227 1.00 89.56 81 LYS A N 1
ATOM 659 C CA . LYS A 1 81 ? -11.359 9.620 11.857 1.00 89.56 81 LYS A CA 1
ATOM 660 C C . LYS A 1 81 ? -10.896 10.737 10.926 1.00 89.56 81 LYS A C 1
ATOM 662 O O . LYS A 1 81 ? -10.481 10.460 9.802 1.00 89.56 81 LYS A O 1
ATOM 667 N N . LYS A 1 82 ? -10.917 11.986 11.399 1.00 91.00 82 LYS A N 1
ATOM 668 C CA . LYS A 1 82 ? -10.372 13.135 10.666 1.00 91.00 82 LYS A CA 1
ATOM 669 C C . LYS A 1 82 ? -8.868 12.997 10.443 1.00 91.00 82 LYS A C 1
ATOM 671 O O . LYS A 1 82 ? -8.412 13.283 9.342 1.00 91.00 82 LYS A O 1
ATOM 676 N N . ALA A 1 83 ? -8.114 12.522 11.434 1.00 91.38 83 ALA A N 1
ATOM 677 C CA . ALA A 1 83 ? -6.685 12.256 11.289 1.00 91.38 83 ALA A CA 1
ATOM 678 C C . ALA A 1 83 ? -6.418 11.189 10.216 1.00 91.38 83 ALA A C 1
ATOM 680 O O . ALA A 1 83 ? -5.629 11.435 9.315 1.00 91.38 83 ALA A O 1
ATOM 681 N N . LEU A 1 84 ? -7.154 10.070 10.223 1.00 90.38 84 LEU A N 1
ATOM 682 C CA . LEU A 1 84 ? -7.061 9.019 9.197 1.00 90.38 84 LEU A CA 1
ATOM 683 C C . LEU A 1 84 ? -7.418 9.499 7.786 1.00 90.38 84 LEU A C 1
ATOM 685 O O . LEU A 1 84 ? -6.899 8.965 6.800 1.00 90.38 84 LEU A O 1
ATOM 689 N N . GLN A 1 85 ? -8.342 10.457 7.681 1.00 89.31 85 GLN A N 1
ATOM 690 C CA . GLN A 1 85 ? -8.705 11.076 6.413 1.00 89.31 85 GLN A CA 1
ATOM 691 C C . GLN A 1 85 ? -7.611 12.027 5.920 1.00 89.31 85 GLN A C 1
ATOM 693 O O . GLN A 1 85 ? -7.265 11.959 4.744 1.00 89.31 85 GLN A O 1
ATOM 698 N N . ARG A 1 86 ? -7.058 12.876 6.797 1.00 90.62 86 ARG A N 1
ATOM 699 C CA . ARG A 1 86 ? -5.925 13.754 6.456 1.00 90.62 86 ARG A CA 1
ATOM 700 C C . ARG A 1 86 ? -4.709 12.941 6.042 1.00 90.62 86 ARG A C 1
ATOM 702 O O . ARG A 1 86 ? -4.187 13.170 4.966 1.00 90.62 86 ARG A O 1
ATOM 709 N N . ASP A 1 87 ? -4.369 11.922 6.822 1.00 90.25 87 ASP A N 1
ATOM 710 C CA . ASP A 1 87 ? -3.296 10.967 6.544 1.00 90.25 87 ASP A CA 1
ATOM 711 C C . ASP A 1 87 ? -3.409 10.364 5.133 1.00 90.25 87 ASP A C 1
ATOM 713 O O . ASP A 1 87 ? -2.452 10.375 4.367 1.00 90.25 87 ASP A O 1
ATOM 717 N N . ALA A 1 88 ? -4.609 9.936 4.729 1.00 85.88 88 ALA A N 1
ATOM 718 C CA . ALA A 1 88 ? -4.825 9.399 3.387 1.00 85.88 88 ALA A CA 1
ATOM 719 C C . ALA A 1 88 ? -4.657 10.451 2.272 1.00 85.88 88 ALA A C 1
ATOM 721 O O . ALA A 1 88 ? -4.196 10.109 1.184 1.00 85.88 88 ALA A O 1
ATOM 722 N N . VAL A 1 89 ? -5.036 11.709 2.515 1.00 87.31 89 VAL A N 1
ATOM 723 C CA . VAL A 1 89 ? -4.946 12.804 1.529 1.00 87.31 89 VAL A CA 1
ATOM 724 C C . VAL A 1 89 ? -3.521 13.350 1.415 1.00 87.31 89 VAL A C 1
ATOM 726 O O . VAL A 1 89 ? -3.064 13.630 0.312 1.00 87.31 89 VAL A O 1
ATOM 729 N N . GLU A 1 90 ? -2.827 13.478 2.542 1.00 88.62 90 GLU A N 1
ATOM 730 C CA . GLU A 1 90 ? -1.485 14.061 2.658 1.00 88.62 90 GLU A CA 1
ATOM 731 C C . GLU A 1 90 ? -0.370 13.027 2.442 1.00 88.62 90 GLU A C 1
ATOM 733 O O . GL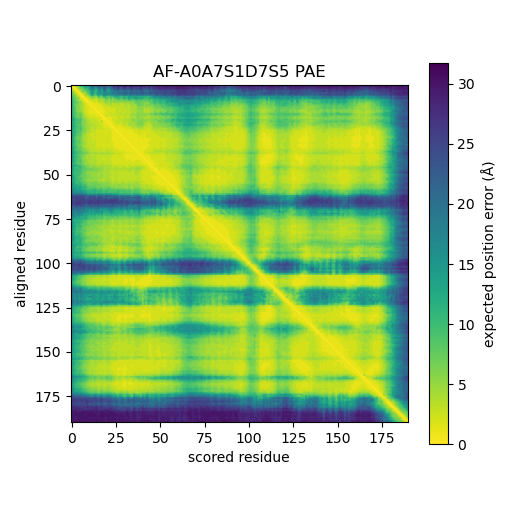U A 1 90 ? 0.798 13.393 2.324 1.00 88.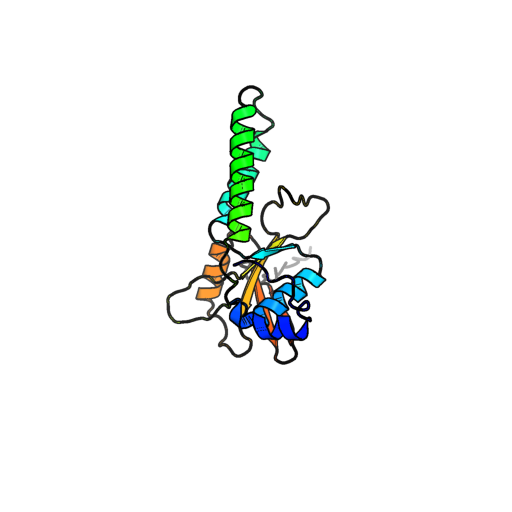62 90 GLU A O 1
ATOM 738 N N . SER A 1 91 ? -0.714 11.736 2.364 1.00 87.25 91 SER A N 1
ATOM 739 C CA . SER A 1 91 ? 0.246 10.661 2.107 1.00 87.25 91 SER A CA 1
ATOM 740 C C . SER A 1 91 ? 1.066 10.905 0.836 1.00 87.25 91 SER A C 1
ATOM 742 O O . SER A 1 91 ? 0.533 11.104 -0.267 1.00 87.25 91 SER A O 1
ATOM 744 N N . ALA A 1 92 ? 2.389 10.840 1.002 1.00 87.31 92 ALA A N 1
ATOM 745 C CA . ALA A 1 92 ? 3.343 10.955 -0.089 1.00 87.31 92 ALA A CA 1
ATOM 746 C C . ALA A 1 92 ? 3.053 9.917 -1.191 1.00 87.31 92 ALA A C 1
ATOM 748 O O . ALA A 1 92 ? 2.450 8.869 -0.922 1.00 87.31 92 ALA A O 1
ATOM 749 N N . PRO A 1 93 ? 3.453 10.186 -2.446 1.00 87.88 93 PRO A N 1
ATOM 750 C CA . PRO A 1 93 ? 3.328 9.207 -3.509 1.00 87.88 93 PRO A CA 1
ATOM 751 C C . PRO A 1 93 ? 3.970 7.864 -3.115 1.00 87.88 93 PRO A C 1
ATOM 753 O O . PRO A 1 93 ? 5.044 7.845 -2.513 1.00 87.88 93 PRO A O 1
ATOM 756 N N . PRO A 1 94 ? 3.310 6.738 -3.428 1.00 88.19 94 PRO A N 1
ATOM 757 C CA . PRO A 1 94 ? 3.807 5.409 -3.100 1.00 88.19 94 PRO A CA 1
ATOM 758 C C . PRO A 1 94 ? 5.153 5.158 -3.783 1.00 88.19 94 PRO A C 1
ATOM 760 O O . PRO A 1 94 ? 5.273 5.254 -5.006 1.00 88.19 94 PRO A O 1
ATOM 763 N N . THR A 1 95 ? 6.155 4.804 -2.985 1.00 82.88 95 THR A N 1
ATOM 764 C CA . THR A 1 95 ? 7.505 4.535 -3.471 1.00 82.88 95 THR A CA 1
ATOM 765 C C . THR A 1 95 ? 7.687 3.070 -3.843 1.00 82.88 95 THR A C 1
ATOM 767 O O . THR A 1 95 ? 6.948 2.175 -3.417 1.00 82.88 95 THR A O 1
ATOM 770 N N . VAL A 1 96 ? 8.690 2.843 -4.683 1.00 87.69 96 VAL A N 1
ATOM 771 C CA . VAL A 1 96 ? 9.177 1.518 -5.041 1.00 87.69 96 VAL A CA 1
ATOM 772 C C . VAL A 1 96 ? 10.280 1.138 -4.061 1.00 87.69 96 VAL A C 1
ATOM 774 O O . VAL A 1 96 ? 11.134 1.957 -3.730 1.00 87.69 96 VAL A O 1
ATOM 777 N N . TRP A 1 97 ? 10.285 -0.110 -3.615 1.00 85.75 97 TRP A N 1
ATOM 778 C CA . TRP A 1 97 ? 11.354 -0.650 -2.799 1.00 85.75 97 TRP A CA 1
ATOM 779 C C . TRP A 1 97 ? 12.613 -0.855 -3.641 1.00 85.75 97 TRP A C 1
ATOM 781 O O . TRP A 1 97 ? 12.691 -1.764 -4.472 1.00 85.75 97 TRP A O 1
ATOM 791 N N . VAL A 1 98 ? 13.604 -0.006 -3.387 1.00 79.06 98 VAL A N 1
ATOM 792 C CA . VAL A 1 98 ? 14.962 -0.114 -3.916 1.00 79.06 98 VAL A CA 1
ATOM 793 C C . VAL A 1 98 ? 15.898 -0.362 -2.735 1.00 79.06 98 VAL A C 1
ATOM 795 O O . VAL A 1 98 ? 15.828 0.330 -1.723 1.00 79.06 98 VAL A O 1
ATOM 798 N N . GLU A 1 99 ? 16.742 -1.388 -2.820 1.00 71.94 99 GLU A N 1
ATOM 799 C CA . GLU A 1 99 ? 17.756 -1.644 -1.794 1.00 71.94 99 GLU A CA 1
ATOM 800 C C . GLU A 1 99 ? 18.998 -0.785 -2.068 1.00 71.94 99 GLU A C 1
ATOM 802 O O . GLU A 1 99 ? 19.931 -1.225 -2.735 1.00 71.94 99 GLU A O 1
ATOM 807 N N . GLU A 1 100 ? 19.012 0.446 -1.553 1.00 60.97 100 GLU A N 1
ATOM 808 C CA . GLU A 1 100 ? 20.190 1.322 -1.573 1.00 60.97 100 GLU A CA 1
ATOM 809 C C . GLU A 1 100 ? 20.916 1.281 -0.218 1.00 60.97 100 GLU A C 1
ATOM 811 O O . GLU A 1 100 ? 20.643 2.029 0.719 1.00 60.97 100 GLU A O 1
ATOM 816 N N . GLY A 1 101 ? 21.879 0.364 -0.099 1.00 57.94 101 GLY A N 1
ATOM 817 C CA . GLY A 1 101 ? 22.774 0.294 1.057 1.00 57.94 101 GLY A CA 1
ATOM 818 C C . GLY A 1 101 ? 22.118 -0.195 2.358 1.00 57.94 101 GLY A C 1
ATOM 819 O O . GLY A 1 101 ? 21.263 -1.076 2.368 1.00 57.94 101 GLY A O 1
ATOM 820 N N . ASN A 1 102 ? 22.601 0.317 3.496 1.00 50.47 102 ASN A N 1
ATOM 821 C CA . ASN A 1 102 ? 22.216 -0.146 4.841 1.00 50.47 102 ASN A CA 1
ATOM 822 C C . ASN A 1 102 ? 20.977 0.585 5.407 1.00 50.47 102 ASN A C 1
ATOM 824 O O . ASN A 1 102 ? 20.480 0.205 6.474 1.00 50.47 102 ASN A O 1
ATOM 828 N N . ALA A 1 103 ? 20.507 1.631 4.717 1.00 50.44 103 ALA A N 1
ATOM 829 C CA . ALA A 1 103 ? 19.322 2.401 5.070 1.00 50.44 103 ALA A CA 1
ATOM 830 C C . ALA A 1 103 ? 18.093 1.670 4.528 1.00 50.44 103 ALA A C 1
ATOM 832 O O . ALA A 1 103 ? 17.759 1.738 3.351 1.00 50.44 103 ALA A O 1
ATOM 833 N N . ILE A 1 104 ? 17.453 0.891 5.394 1.00 54.53 104 ILE A N 1
ATOM 834 C CA . ILE A 1 104 ? 16.213 0.209 5.041 1.00 54.53 104 ILE A CA 1
ATOM 835 C C . ILE A 1 104 ? 15.076 1.153 5.390 1.00 54.53 104 ILE A C 1
ATOM 837 O O . ILE A 1 104 ? 14.452 1.006 6.439 1.00 54.53 104 ILE A O 1
ATOM 841 N N . ASP A 1 105 ? 14.830 2.125 4.519 1.00 56.62 105 ASP A N 1
ATOM 842 C CA . ASP A 1 105 ? 13.525 2.769 4.484 1.00 56.62 105 ASP A CA 1
ATOM 843 C C . ASP A 1 105 ? 12.552 1.705 3.979 1.00 56.62 105 ASP A C 1
ATOM 845 O O . ASP A 1 105 ? 12.553 1.302 2.815 1.00 56.62 105 ASP A O 1
ATOM 849 N N . LEU A 1 106 ? 11.818 1.118 4.923 1.00 66.06 106 LEU A N 1
ATOM 850 C CA . LEU A 1 106 ? 10.903 0.006 4.702 1.00 66.06 106 LEU A CA 1
ATOM 851 C C . LEU A 1 106 ? 9.748 0.488 3.814 1.00 66.06 106 LEU A C 1
ATOM 853 O O . LEU A 1 106 ? 8.723 0.953 4.301 1.00 66.06 106 LEU A O 1
ATOM 857 N N . ALA A 1 107 ? 9.941 0.409 2.499 1.00 79.25 107 ALA A N 1
ATOM 858 C CA . ALA A 1 107 ? 9.023 0.934 1.497 1.00 79.25 107 ALA A CA 1
ATOM 859 C C . ALA A 1 107 ? 7.802 0.017 1.328 1.00 79.25 107 ALA A C 1
ATOM 861 O O . ALA A 1 107 ? 7.684 -0.737 0.358 1.00 79.25 107 ALA A O 1
ATOM 862 N N . ILE A 1 108 ? 6.882 0.051 2.290 1.00 90.75 108 ILE A N 1
ATOM 863 C CA . ILE A 1 108 ? 5.517 -0.423 2.065 1.00 90.75 108 ILE A CA 1
ATOM 864 C C . ILE A 1 108 ? 4.807 0.643 1.235 1.00 90.75 108 ILE A C 1
ATOM 866 O O . ILE A 1 108 ? 4.768 1.811 1.608 1.00 90.75 108 ILE A O 1
ATOM 870 N N . SER A 1 109 ? 4.256 0.237 0.095 1.00 93.50 109 SER A N 1
ATOM 871 C CA . SER A 1 109 ? 3.590 1.150 -0.834 1.00 93.50 109 SER A CA 1
ATOM 872 C C . SER A 1 109 ? 2.099 1.279 -0.505 1.00 93.50 109 SER A C 1
ATOM 874 O O . SER A 1 109 ? 1.522 2.359 -0.646 1.00 93.50 109 SER A O 1
ATOM 876 N N . TRP A 1 110 ? 1.463 0.185 -0.063 1.00 95.31 110 TRP A N 1
ATOM 877 C CA . TRP A 1 110 ? 0.009 0.118 0.078 1.00 95.31 110 TRP A 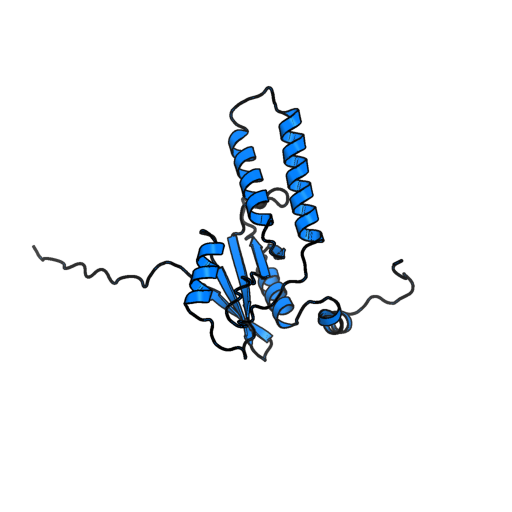CA 1
ATOM 878 C C . TRP A 1 110 ? -0.480 -0.622 1.321 1.00 95.31 110 TRP A C 1
ATOM 880 O O . TRP A 1 110 ? -0.024 -1.725 1.632 1.00 95.31 110 TRP A O 1
ATOM 890 N N . ASP A 1 111 ? -1.532 -0.056 1.905 1.00 94.56 111 ASP A N 1
ATOM 891 C CA . ASP A 1 111 ? -2.422 -0.688 2.869 1.00 94.56 111 ASP A CA 1
ATOM 892 C C . ASP A 1 111 ? -3.632 -1.247 2.134 1.00 94.56 111 ASP A C 1
ATOM 894 O O . ASP A 1 111 ? -4.405 -0.506 1.508 1.00 94.56 111 ASP A O 1
ATOM 898 N N . VAL A 1 112 ? -3.800 -2.567 2.196 1.00 94.81 112 VAL A N 1
ATOM 899 C CA . VAL A 1 112 ? -4.827 -3.260 1.428 1.00 94.81 112 VAL A CA 1
ATOM 900 C C . VAL A 1 112 ? -5.864 -3.868 2.354 1.00 94.81 112 VAL A C 1
ATOM 902 O O . VAL A 1 112 ? -5.557 -4.672 3.231 1.00 94.81 112 VAL A O 1
ATOM 905 N N . TYR A 1 113 ? -7.117 -3.499 2.120 1.00 93.38 113 TYR A N 1
ATOM 906 C CA . TYR A 1 113 ? -8.268 -3.958 2.881 1.00 93.38 113 TYR A CA 1
ATOM 907 C C . TYR A 1 113 ? -9.157 -4.804 1.981 1.00 93.38 113 TYR A C 1
ATOM 909 O O . TYR A 1 113 ? -9.581 -4.361 0.906 1.00 93.38 113 TYR A O 1
ATOM 917 N N . GLN A 1 114 ? -9.457 -6.014 2.434 1.00 89.62 114 GLN A N 1
ATOM 918 C CA . GLN A 1 114 ? -10.461 -6.863 1.822 1.00 89.62 114 GLN A CA 1
ATOM 919 C C . GLN A 1 114 ? -11.847 -6.369 2.249 1.00 89.62 114 GLN A C 1
ATOM 921 O O . GLN A 1 114 ? -12.141 -6.353 3.444 1.00 89.62 114 GLN A O 1
ATOM 926 N N . PRO A 1 115 ? -12.708 -5.934 1.313 1.00 79.75 115 PRO A N 1
ATOM 927 C CA . PRO A 1 115 ? -14.085 -5.625 1.653 1.00 79.75 115 PRO A CA 1
ATOM 928 C C . PRO A 1 115 ? -14.841 -6.936 1.879 1.00 79.75 115 PRO A C 1
ATOM 930 O O . PRO A 1 115 ? -15.384 -7.528 0.949 1.00 79.75 115 PRO A O 1
ATOM 933 N N . ASP A 1 116 ? -14.825 -7.417 3.114 1.00 78.81 116 ASP A N 1
ATOM 934 C CA . ASP A 1 116 ? -15.687 -8.500 3.567 1.00 78.81 116 ASP A CA 1
ATOM 935 C C . ASP A 1 116 ? -17.024 -7.957 4.109 1.00 78.81 116 ASP A C 1
ATOM 937 O O . ASP A 1 116 ? -17.292 -6.753 4.095 1.00 78.81 116 ASP A O 1
ATOM 941 N N . SER A 1 117 ? -17.886 -8.852 4.594 1.00 66.88 117 SER A N 1
ATOM 942 C CA . SER A 1 117 ? -19.188 -8.485 5.177 1.00 66.88 117 SER A CA 1
ATOM 943 C C . SER A 1 117 ? -19.100 -7.587 6.423 1.00 66.88 117 SER A C 1
ATOM 945 O O . SER A 1 117 ? -20.083 -6.942 6.787 1.00 66.88 117 SER A O 1
ATOM 947 N N . THR A 1 118 ? -17.935 -7.515 7.070 1.00 69.31 118 THR A N 1
ATOM 948 C CA . THR A 1 118 ? -17.691 -6.707 8.272 1.00 69.31 118 THR A CA 1
ATOM 949 C C . THR A 1 118 ? -17.053 -5.356 7.957 1.00 69.31 118 THR A C 1
ATOM 951 O O . THR A 1 118 ? -17.053 -4.455 8.802 1.00 69.31 118 THR A O 1
ATOM 954 N N . PHE A 1 119 ? -16.570 -5.174 6.727 1.00 72.69 119 PHE A N 1
ATOM 955 C CA . PHE A 1 119 ? -15.884 -3.972 6.293 1.00 72.69 119 PHE A CA 1
ATOM 956 C C . PHE A 1 119 ? -16.785 -2.731 6.348 1.00 72.69 119 PHE A C 1
ATOM 958 O O . PHE A 1 119 ? -17.813 -2.626 5.672 1.00 72.69 119 PHE A O 1
ATOM 965 N N . ARG A 1 120 ? -16.347 -1.712 7.097 1.00 70.06 120 ARG A N 1
ATOM 966 C CA . ARG A 1 120 ? -16.996 -0.396 7.140 1.00 70.06 120 ARG A CA 1
ATOM 967 C C . ARG A 1 120 ? -16.063 0.661 6.580 1.00 70.06 120 ARG A C 1
ATOM 969 O O . ARG A 1 120 ? -14.959 0.860 7.071 1.00 70.06 120 ARG A O 1
ATOM 976 N N . LYS A 1 121 ? -16.535 1.444 5.604 1.00 69.38 121 LYS A N 1
ATOM 977 C CA . LYS A 1 121 ? -15.742 2.556 5.041 1.00 69.38 121 LYS A CA 1
ATOM 978 C C . LYS A 1 121 ? -15.254 3.540 6.116 1.00 69.38 121 LYS A C 1
ATOM 980 O O . LYS A 1 121 ? -14.157 4.075 5.961 1.00 69.38 121 LYS A O 1
ATOM 985 N N . SER A 1 122 ? -16.061 3.741 7.164 1.00 67.94 122 SER A N 1
ATOM 986 C CA . SER A 1 122 ? -15.820 4.633 8.306 1.00 67.94 122 SER A CA 1
ATOM 987 C C . SER A 1 122 ? -14.977 4.028 9.436 1.00 67.94 122 SER A C 1
ATOM 989 O O . SER A 1 122 ? -14.480 4.783 10.268 1.00 67.94 122 SER A O 1
ATOM 991 N N . ASN A 1 123 ? -14.829 2.703 9.479 1.00 70.38 123 ASN A N 1
ATOM 992 C CA . ASN A 1 123 ? -13.890 1.996 10.347 1.00 70.38 123 ASN A CA 1
ATOM 993 C C . ASN A 1 123 ? -13.457 0.705 9.630 1.00 70.38 123 ASN A C 1
ATOM 995 O O . ASN A 1 123 ? -14.112 -0.328 9.783 1.00 70.38 123 ASN A O 1
ATOM 999 N N . PRO A 1 124 ? -12.414 0.768 8.787 1.00 72.50 124 PRO A N 1
ATOM 1000 C CA . PRO A 1 124 ? -11.986 -0.385 8.005 1.00 72.50 124 PRO A CA 1
ATOM 1001 C C . PRO A 1 124 ? -11.251 -1.442 8.843 1.00 72.50 124 PRO A C 1
ATOM 1003 O O . PRO A 1 124 ? -10.919 -2.489 8.299 1.00 72.50 124 PRO A O 1
ATOM 1006 N N . GLY A 1 125 ? -10.988 -1.183 10.130 1.00 86.31 125 GLY A N 1
ATOM 1007 C CA . GLY A 1 125 ? -10.084 -1.997 10.938 1.00 86.31 125 GLY A CA 1
ATOM 1008 C C . GLY A 1 125 ? -8.634 -1.902 10.457 1.00 86.31 125 GLY A C 1
ATOM 1009 O O . GLY A 1 125 ? -8.264 -0.956 9.758 1.00 86.31 125 GLY A O 1
ATOM 1010 N N . LEU A 1 126 ? -7.811 -2.876 10.848 1.00 91.50 126 LEU A N 1
ATOM 1011 C CA . LEU A 1 126 ? -6.440 -3.014 10.354 1.00 91.50 126 LEU A CA 1
ATOM 1012 C C . LEU A 1 126 ? -6.422 -3.508 8.894 1.00 91.50 126 LEU A C 1
ATOM 1014 O O . LEU A 1 126 ? -7.367 -4.174 8.463 1.00 91.50 126 LEU A O 1
ATOM 1018 N N . PRO A 1 127 ? -5.367 -3.195 8.120 1.00 92.88 127 PRO A N 1
ATOM 1019 C CA . PRO A 1 127 ? -5.182 -3.749 6.782 1.00 92.88 127 PRO A CA 1
ATOM 1020 C C . PRO A 1 127 ? -5.198 -5.280 6.789 1.00 92.88 127 PRO A C 1
ATOM 1022 O O . PRO A 1 127 ? -4.631 -5.916 7.675 1.00 92.88 127 PRO A O 1
ATOM 1025 N N . SER A 1 128 ? -5.808 -5.876 5.766 1.00 92.56 128 SER A N 1
ATOM 1026 C CA . SER A 1 128 ? -5.776 -7.327 5.551 1.00 92.56 128 SER A CA 1
ATOM 1027 C C . SER A 1 128 ? -4.391 -7.797 5.105 1.00 92.56 128 SER A C 1
ATOM 1029 O O . SER A 1 128 ? -4.004 -8.928 5.382 1.00 92.56 128 SER A O 1
ATOM 1031 N N . MET A 1 129 ? -3.660 -6.939 4.387 1.00 94.44 129 MET A N 1
ATOM 1032 C CA . MET A 1 129 ? -2.267 -7.157 4.009 1.00 94.44 129 MET A CA 1
ATOM 1033 C C . MET A 1 129 ? -1.570 -5.833 3.679 1.00 94.44 129 MET A C 1
ATOM 1035 O O . MET A 1 129 ? -2.211 -4.865 3.259 1.00 94.44 129 MET A O 1
ATOM 1039 N N . TYR A 1 130 ? -0.248 -5.832 3.797 1.00 94.75 130 TYR A N 1
ATOM 1040 C CA . TYR A 1 130 ? 0.627 -4.801 3.255 1.00 94.75 130 TYR A CA 1
ATOM 1041 C C . TYR A 1 130 ? 1.184 -5.230 1.900 1.00 94.75 130 TYR A C 1
ATOM 1043 O O . TYR A 1 130 ? 1.459 -6.412 1.675 1.00 94.75 130 TYR A O 1
ATOM 1051 N N . VAL A 1 131 ? 1.376 -4.270 0.995 1.00 95.75 131 VAL A N 1
ATOM 1052 C CA . VAL A 1 131 ? 2.009 -4.517 -0.306 1.00 95.75 131 VAL A CA 1
ATOM 1053 C C . VAL A 1 131 ? 3.185 -3.574 -0.505 1.00 95.75 131 VAL A C 1
ATOM 1055 O O . VAL A 1 131 ? 3.040 -2.355 -0.420 1.00 95.75 131 VAL A O 1
ATOM 1058 N N . THR A 1 132 ? 4.340 -4.147 -0.822 1.00 94.12 132 THR A N 1
ATOM 1059 C CA . THR A 1 132 ? 5.520 -3.422 -1.304 1.00 94.12 132 THR A CA 1
ATOM 1060 C C . THR A 1 132 ? 5.717 -3.699 -2.790 1.00 94.12 132 THR A C 1
ATOM 1062 O O . THR A 1 132 ? 5.483 -4.821 -3.244 1.00 94.12 132 THR A O 1
ATOM 1065 N N . VAL A 1 133 ? 6.103 -2.686 -3.564 1.00 93.88 133 VAL A N 1
ATOM 1066 C CA . VAL A 1 133 ? 6.359 -2.814 -5.006 1.00 93.88 133 VAL A CA 1
ATOM 1067 C C . VAL A 1 133 ? 7.860 -2.816 -5.253 1.00 93.88 133 VAL A C 1
ATOM 1069 O O . VAL A 1 133 ? 8.545 -1.916 -4.786 1.00 93.88 133 VAL A O 1
ATOM 1072 N N . ARG A 1 134 ? 8.371 -3.782 -6.020 1.00 90.62 134 ARG A N 1
ATOM 1073 C CA . ARG A 1 134 ? 9.787 -3.898 -6.391 1.00 90.62 134 ARG A CA 1
ATOM 1074 C C . ARG A 1 134 ? 9.960 -3.916 -7.918 1.00 90.62 134 ARG A C 1
ATOM 1076 O O . ARG A 1 134 ? 9.185 -4.604 -8.595 1.00 90.62 134 ARG A O 1
ATOM 1083 N N . PRO A 1 135 ? 10.976 -3.235 -8.486 1.00 86.88 135 PRO A N 1
ATOM 1084 C CA . PRO A 1 135 ? 11.262 -3.326 -9.913 1.00 86.88 135 PRO A CA 1
ATOM 1085 C C . PRO A 1 135 ? 11.691 -4.747 -10.280 1.00 86.88 135 PRO A C 1
ATOM 1087 O O . PRO A 1 135 ? 12.486 -5.356 -9.562 1.00 86.88 135 PRO A O 1
ATOM 1090 N N . PHE A 1 136 ? 11.219 -5.250 -11.418 1.00 84.81 136 PHE A N 1
ATOM 1091 C CA . PHE A 1 136 ? 11.558 -6.593 -11.895 1.00 84.81 136 PHE A CA 1
ATOM 1092 C C . PHE A 1 136 ? 13.059 -6.771 -12.157 1.00 84.81 136 PHE A C 1
ATOM 1094 O O . PHE A 1 136 ? 13.636 -7.782 -11.777 1.00 84.81 136 PHE A O 1
ATOM 1101 N N . ALA A 1 137 ? 13.706 -5.755 -12.729 1.00 83.00 137 ALA A N 1
ATOM 1102 C CA . ALA A 1 137 ? 15.133 -5.781 -13.050 1.00 83.00 137 ALA A CA 1
ATOM 1103 C C . ALA A 1 137 ? 16.062 -5.493 -11.849 1.00 83.00 137 ALA A C 1
ATOM 1105 O O . ALA A 1 137 ? 17.280 -5.456 -12.012 1.00 83.00 137 ALA A O 1
ATOM 1106 N N . SER A 1 138 ? 15.515 -5.249 -10.652 1.00 81.12 138 SER A N 1
ATOM 1107 C CA . SER A 1 138 ? 16.336 -4.996 -9.460 1.00 81.12 138 SER A CA 1
ATOM 1108 C C . SER A 1 138 ? 16.921 -6.300 -8.892 1.00 81.12 138 SER A C 1
ATOM 1110 O O . SER A 1 138 ? 16.311 -7.361 -9.055 1.00 81.12 138 SER A O 1
ATOM 1112 N N . PRO A 1 139 ? 18.071 -6.257 -8.186 1.00 82.06 139 PRO A N 1
ATOM 1113 C CA . PRO A 1 139 ? 18.595 -7.420 -7.468 1.00 82.06 139 PRO A CA 1
ATOM 1114 C C . PRO A 1 139 ? 17.543 -8.028 -6.538 1.00 82.06 139 PRO A C 1
ATOM 1116 O O . PRO A 1 139 ? 16.614 -7.340 -6.123 1.00 82.06 139 PRO A O 1
ATOM 1119 N N . SER A 1 140 ? 17.682 -9.301 -6.173 1.00 80.88 140 SER A N 1
ATOM 1120 C CA . SER A 1 140 ? 16.763 -9.933 -5.217 1.00 80.88 140 SER A CA 1
ATOM 1121 C C . SER A 1 140 ? 16.906 -9.339 -3.808 1.00 80.88 140 SER A C 1
ATOM 1123 O O . SER A 1 140 ? 18.024 -9.001 -3.420 1.00 80.88 140 SER A O 1
ATOM 1125 N N . PRO A 1 141 ? 15.810 -9.241 -3.027 1.00 84.00 141 PRO A N 1
ATOM 1126 C CA . PRO A 1 141 ? 15.873 -8.771 -1.650 1.00 84.00 141 PRO A CA 1
ATOM 1127 C C . PRO A 1 141 ? 16.816 -9.593 -0.795 1.00 84.00 141 PRO A C 1
ATOM 1129 O O . PRO A 1 141 ? 16.782 -10.825 -0.835 1.00 84.00 141 PRO A O 1
ATOM 1132 N N . THR A 1 142 ? 17.567 -8.927 0.078 1.00 85.62 142 THR A N 1
ATOM 1133 C CA . THR A 1 142 ? 18.297 -9.664 1.107 1.00 85.62 142 THR A CA 1
ATOM 1134 C C . THR A 1 142 ? 17.326 -10.235 2.141 1.00 85.62 142 THR A C 1
ATOM 1136 O O . THR A 1 142 ? 16.314 -9.622 2.499 1.00 85.62 142 THR A O 1
ATOM 1139 N N . PHE A 1 143 ? 17.672 -11.398 2.696 1.00 85.19 143 PHE A N 1
ATOM 1140 C CA . PHE A 1 143 ? 16.906 -12.008 3.785 1.00 85.19 143 PHE A CA 1
ATOM 1141 C C . PHE A 1 143 ? 16.750 -11.056 4.984 1.00 85.19 143 PHE A C 1
ATOM 1143 O O . PHE A 1 143 ? 15.676 -10.960 5.572 1.00 85.19 143 PHE A O 1
ATOM 1150 N N . ARG A 1 144 ? 17.792 -10.274 5.298 1.00 85.38 144 ARG A N 1
ATOM 1151 C CA . ARG A 1 144 ? 17.772 -9.281 6.382 1.00 85.38 144 ARG A CA 1
ATOM 1152 C C . ARG A 1 144 ? 16.730 -8.187 6.147 1.00 85.38 144 ARG A C 1
ATOM 1154 O O . ARG A 1 144 ? 16.046 -7.794 7.093 1.00 85.38 144 ARG A O 1
ATOM 1161 N N . SER A 1 145 ? 16.613 -7.690 4.917 1.00 85.56 145 SER A N 1
ATOM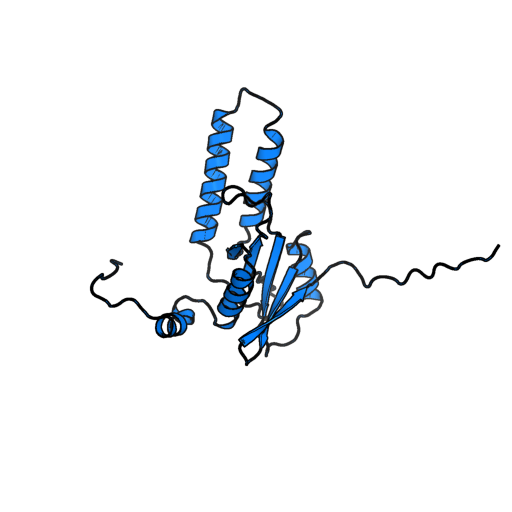 1162 C CA . SER A 1 145 ? 15.608 -6.686 4.555 1.00 85.56 145 SER A CA 1
ATOM 1163 C C . SER A 1 145 ? 14.197 -7.251 4.680 1.00 85.56 145 SER A C 1
ATOM 1165 O O . SER A 1 145 ? 13.335 -6.617 5.285 1.00 85.56 145 SER A O 1
ATOM 1167 N N . ILE A 1 146 ? 13.988 -8.479 4.195 1.00 86.75 146 ILE A N 1
ATOM 1168 C CA . ILE A 1 146 ? 12.709 -9.184 4.317 1.00 86.75 146 ILE A CA 1
ATOM 1169 C C . ILE A 1 146 ? 12.318 -9.355 5.790 1.00 86.75 146 ILE A C 1
ATOM 1171 O O . ILE A 1 146 ? 11.205 -9.008 6.172 1.00 86.75 146 ILE A O 1
ATOM 1175 N N . GLN A 1 147 ? 13.234 -9.822 6.643 1.00 87.44 147 GLN A N 1
ATOM 1176 C CA . GLN A 1 147 ? 12.960 -9.989 8.074 1.00 87.44 147 GLN A CA 1
ATOM 1177 C C . GLN A 1 147 ? 12.613 -8.668 8.769 1.00 87.44 147 GLN A C 1
ATOM 1179 O O . GLN A 1 147 ? 11.762 -8.639 9.655 1.00 87.44 147 GLN A O 1
ATOM 1184 N N . ARG A 1 148 ? 13.263 -7.562 8.392 1.00 86.75 148 ARG A N 1
ATOM 1185 C CA . ARG A 1 148 ? 12.939 -6.233 8.933 1.00 86.75 148 ARG A CA 1
ATOM 1186 C C . ARG A 1 148 ? 11.554 -5.764 8.484 1.00 86.75 148 ARG A C 1
ATOM 1188 O O . ARG A 1 148 ? 10.814 -5.256 9.321 1.00 86.75 148 ARG A O 1
ATOM 1195 N N . LEU A 1 149 ? 11.183 -5.995 7.222 1.00 87.69 149 LEU A N 1
ATOM 1196 C CA . LEU A 1 149 ? 9.829 -5.731 6.722 1.00 87.69 149 LEU A CA 1
ATOM 1197 C C . LEU A 1 149 ? 8.783 -6.553 7.470 1.00 87.69 149 LEU A C 1
ATOM 1199 O O . LEU A 1 149 ? 7.796 -5.990 7.928 1.00 87.69 149 LEU A O 1
ATOM 1203 N N . LEU A 1 150 ? 9.014 -7.852 7.665 1.00 89.38 150 LEU A N 1
ATOM 1204 C CA . LEU A 1 150 ? 8.098 -8.711 8.417 1.00 89.38 150 LEU A CA 1
ATOM 1205 C C . LEU A 1 150 ? 7.910 -8.232 9.860 1.00 89.38 150 LEU A C 1
ATOM 1207 O O . LEU A 1 150 ? 6.779 -8.157 10.334 1.00 89.38 150 LEU A O 1
ATOM 1211 N N . LYS A 1 151 ? 8.998 -7.833 10.534 1.00 88.88 151 LYS A N 1
ATOM 1212 C CA . LYS A 1 151 ? 8.927 -7.244 11.880 1.00 88.88 151 LYS A CA 1
ATOM 1213 C C . LYS A 1 151 ? 8.112 -5.955 11.906 1.00 88.88 151 LYS A C 1
ATOM 1215 O O . LYS A 1 151 ? 7.334 -5.764 12.828 1.00 88.88 151 LYS A O 1
ATOM 1220 N N . PHE A 1 152 ? 8.265 -5.093 10.903 1.00 87.75 152 PHE A N 1
ATOM 1221 C CA . PHE A 1 152 ? 7.473 -3.866 10.790 1.00 87.75 152 PHE A CA 1
ATOM 1222 C C . PHE A 1 152 ? 5.989 -4.148 10.533 1.00 87.75 152 PHE A C 1
ATOM 1224 O O . PHE A 1 152 ? 5.121 -3.446 11.045 1.00 87.75 152 PHE A O 1
ATOM 1231 N N . CYS A 1 153 ? 5.687 -5.195 9.764 1.00 89.19 153 CYS A N 1
ATOM 1232 C CA . CYS A 1 153 ? 4.311 -5.589 9.494 1.00 89.19 153 CYS A CA 1
ATOM 1233 C C . CYS A 1 153 ? 3.586 -6.093 10.752 1.00 89.19 153 CYS A C 1
ATOM 1235 O O . CYS A 1 153 ? 2.357 -6.086 10.765 1.00 89.19 153 CYS A O 1
ATOM 1237 N N . ASP A 1 154 ? 4.324 -6.500 11.795 1.00 88.75 154 ASP A N 1
ATOM 1238 C CA . ASP A 1 154 ? 3.841 -6.879 13.131 1.00 88.75 154 ASP A CA 1
ATOM 1239 C C . ASP A 1 154 ? 2.509 -7.652 13.077 1.00 88.75 154 ASP A C 1
ATOM 1241 O O . ASP A 1 154 ? 1.444 -7.168 13.460 1.00 88.75 154 ASP A O 1
ATOM 1245 N N . GLY A 1 155 ? 2.576 -8.836 12.458 1.00 88.75 155 GLY A N 1
ATOM 1246 C CA . GLY A 1 155 ? 1.462 -9.778 12.314 1.00 88.75 155 GLY A CA 1
ATOM 1247 C C . GLY A 1 155 ? 0.587 -9.604 11.066 1.00 88.75 155 GLY A C 1
ATOM 1248 O O . GLY A 1 155 ? -0.099 -10.552 10.687 1.00 88.75 155 GLY A O 1
ATOM 1249 N N . ILE A 1 156 ? 0.623 -8.453 10.385 1.00 91.25 156 ILE A N 1
ATOM 1250 C CA . ILE A 1 156 ? -0.120 -8.252 9.131 1.00 91.25 156 ILE A CA 1
ATOM 1251 C C . ILE A 1 156 ? 0.637 -8.929 7.970 1.00 91.25 156 ILE A C 1
ATOM 1253 O O . ILE A 1 156 ? 1.843 -8.722 7.827 1.00 91.25 156 ILE A O 1
ATOM 1257 N N . PRO A 1 157 ? -0.025 -9.726 7.109 1.00 93.12 157 PRO A N 1
ATOM 1258 C CA . PRO A 1 157 ? 0.631 -10.373 5.974 1.00 93.12 157 PRO A CA 1
ATOM 1259 C C . PRO A 1 157 ? 1.290 -9.375 5.015 1.00 93.12 157 PRO A C 1
ATOM 1261 O O . PRO A 1 157 ? 0.674 -8.381 4.629 1.00 93.12 157 PRO A O 1
ATOM 1264 N N . LEU A 1 158 ? 2.508 -9.677 4.562 1.00 93.12 158 LEU A N 1
ATOM 1265 C CA . LEU A 1 158 ? 3.229 -8.884 3.567 1.00 93.12 158 LEU A CA 1
ATOM 1266 C C . LEU A 1 158 ? 3.198 -9.570 2.200 1.00 93.12 158 LEU A C 1
ATOM 1268 O O . LEU A 1 158 ? 3.505 -10.758 2.079 1.00 93.12 158 LEU A O 1
ATOM 1272 N N . LYS A 1 159 ? 2.900 -8.803 1.149 1.00 94.56 159 LYS A N 1
ATOM 1273 C CA . LYS A 1 159 ? 3.118 -9.217 -0.239 1.00 94.56 159 LYS A CA 1
ATOM 1274 C C . LYS A 1 159 ? 4.146 -8.329 -0.925 1.00 94.56 159 LYS A C 1
ATOM 1276 O O . LYS A 1 159 ? 4.064 -7.104 -0.868 1.00 94.56 159 LYS A O 1
ATOM 1281 N N . VAL A 1 160 ? 5.080 -8.959 -1.625 1.00 93.44 160 VAL A N 1
ATOM 1282 C CA . VAL A 1 160 ? 6.025 -8.291 -2.521 1.00 93.44 160 VAL A CA 1
ATOM 1283 C C . VAL A 1 160 ? 5.478 -8.402 -3.934 1.00 93.44 160 VAL A C 1
ATOM 1285 O O . VAL A 1 160 ? 5.343 -9.503 -4.463 1.00 93.44 160 VAL A O 1
ATOM 1288 N N . ALA A 1 161 ? 5.137 -7.269 -4.532 1.00 94.94 161 ALA A N 1
ATOM 1289 C CA . ALA A 1 161 ? 4.654 -7.179 -5.896 1.00 94.94 161 ALA A CA 1
ATOM 1290 C C . ALA A 1 161 ? 5.783 -6.747 -6.833 1.00 94.94 161 ALA A C 1
ATOM 1292 O O . ALA A 1 161 ? 6.561 -5.851 -6.516 1.00 94.94 161 ALA A O 1
ATOM 1293 N N . THR A 1 162 ? 5.845 -7.346 -8.012 1.00 93.56 162 THR A N 1
ATOM 1294 C CA . THR A 1 162 ? 6.714 -6.914 -9.102 1.00 93.56 162 THR A CA 1
ATOM 1295 C C . THR A 1 162 ? 5.934 -6.904 -10.409 1.00 93.56 162 THR A C 1
ATOM 1297 O O . THR A 1 162 ? 4.921 -7.592 -10.543 1.00 93.56 162 THR A O 1
ATOM 1300 N N . VAL A 1 163 ? 6.379 -6.089 -11.358 1.00 94.12 163 VAL A N 1
ATOM 1301 C CA . VAL A 1 163 ? 5.734 -5.935 -12.661 1.00 94.12 163 VAL A CA 1
ATOM 1302 C C . VAL A 1 163 ? 6.728 -6.347 -13.729 1.00 94.12 163 VAL A C 1
ATOM 1304 O O . VAL A 1 163 ? 7.764 -5.703 -13.871 1.00 94.12 163 VAL A O 1
ATOM 1307 N N . ALA A 1 164 ? 6.415 -7.424 -14.446 1.00 90.94 164 ALA A N 1
ATOM 1308 C CA . ALA A 1 164 ? 7.207 -7.878 -15.582 1.00 90.94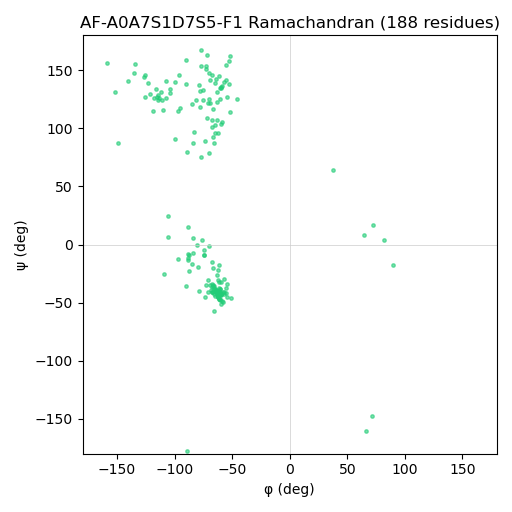 164 ALA A CA 1
ATOM 1309 C C . ALA A 1 164 ? 7.042 -6.929 -16.780 1.00 90.94 164 ALA A C 1
ATOM 1311 O O . ALA A 1 164 ? 6.059 -6.191 -16.858 1.00 90.94 164 ALA A O 1
ATOM 1312 N N . ASP A 1 165 ? 7.948 -7.009 -17.754 1.00 85.94 165 ASP A N 1
ATOM 1313 C CA . ASP A 1 165 ? 7.994 -6.092 -18.906 1.00 85.94 165 ASP A CA 1
ATOM 1314 C C . ASP A 1 165 ? 6.686 -6.049 -19.719 1.00 85.94 165 ASP A C 1
ATOM 1316 O O . ASP A 1 165 ? 6.316 -5.013 -20.265 1.00 85.94 165 ASP A O 1
ATOM 1320 N N . GLY A 1 166 ? 5.930 -7.153 -19.746 1.00 85.69 166 GLY A N 1
ATOM 1321 C CA . GLY A 1 166 ? 4.607 -7.228 -20.381 1.00 85.69 166 GLY A CA 1
ATOM 1322 C C . GLY A 1 166 ? 3.460 -6.580 -19.589 1.00 85.69 166 GLY A C 1
ATOM 1323 O O . GLY A 1 166 ? 2.306 -6.706 -19.986 1.00 85.69 166 GLY A O 1
ATOM 1324 N N . GLY A 1 167 ? 3.737 -5.941 -18.448 1.00 88.00 167 GLY A N 1
ATOM 1325 C CA . GLY A 1 167 ? 2.732 -5.358 -17.551 1.00 88.00 167 GLY A CA 1
ATOM 1326 C C . GLY A 1 167 ? 2.073 -6.359 -16.595 1.00 88.00 167 GLY A C 1
ATOM 1327 O O . GLY A 1 167 ? 1.179 -5.991 -15.832 1.00 88.00 167 GLY A O 1
ATOM 1328 N N . THR A 1 168 ? 2.511 -7.621 -16.601 1.00 93.75 168 THR A N 1
ATOM 1329 C CA . THR A 1 168 ? 2.004 -8.653 -15.691 1.00 93.75 168 THR A CA 1
ATOM 1330 C C . THR A 1 168 ? 2.451 -8.368 -14.264 1.00 93.75 168 THR A C 1
ATOM 1332 O O . THR A 1 168 ? 3.647 -8.328 -13.973 1.00 93.75 168 THR A O 1
ATOM 1335 N N . VAL A 1 169 ? 1.483 -8.224 -13.361 1.00 95.94 169 VAL A N 1
ATOM 1336 C CA . VAL A 1 169 ? 1.730 -8.082 -11.924 1.00 95.94 169 VAL A CA 1
ATOM 1337 C C . VAL A 1 169 ? 1.881 -9.464 -11.296 1.00 95.94 169 VAL A C 1
ATOM 1339 O O . VAL A 1 169 ? 0.957 -10.276 -11.338 1.00 95.94 169 VAL A O 1
ATOM 1342 N N . VAL A 1 170 ? 3.033 -9.715 -10.679 1.00 94.19 170 VAL A N 1
ATOM 1343 C CA . VAL A 1 170 ? 3.330 -10.931 -9.915 1.00 94.19 170 VAL A CA 1
ATOM 1344 C C . VAL A 1 170 ? 3.449 -10.558 -8.443 1.00 94.19 170 VAL A C 1
ATOM 1346 O O . VAL A 1 170 ? 4.146 -9.606 -8.104 1.00 94.19 170 VAL A O 1
ATOM 1349 N N . MET A 1 171 ? 2.771 -11.293 -7.559 1.00 94.06 171 MET A N 1
ATOM 1350 C CA . MET A 1 171 ? 2.833 -11.069 -6.112 1.00 94.06 171 MET A CA 1
ATOM 1351 C C . MET A 1 171 ? 3.313 -12.313 -5.381 1.00 94.06 171 MET A C 1
ATOM 1353 O O . MET A 1 171 ? 2.742 -13.391 -5.533 1.00 94.06 171 MET A O 1
ATOM 1357 N N . PHE A 1 172 ? 4.303 -12.131 -4.518 1.00 91.19 172 PHE A N 1
ATOM 1358 C CA . PHE A 1 172 ? 4.826 -13.158 -3.631 1.00 91.19 172 PHE A CA 1
ATOM 1359 C C . PHE A 1 172 ? 4.377 -12.860 -2.207 1.00 91.19 172 PHE A C 1
ATOM 1361 O O . PHE A 1 172 ? 4.597 -11.759 -1.701 1.00 91.19 172 PHE A O 1
ATOM 1368 N N . ALA A 1 173 ? 3.740 -13.830 -1.557 1.00 90.19 173 ALA A N 1
ATOM 1369 C CA . ALA A 1 173 ? 3.472 -13.740 -0.130 1.00 90.19 173 ALA A CA 1
ATOM 1370 C C . ALA A 1 173 ? 4.766 -14.011 0.639 1.00 90.19 173 ALA A C 1
ATOM 1372 O O . ALA A 1 173 ? 5.473 -14.978 0.355 1.00 90.19 173 ALA A O 1
ATOM 1373 N N . VAL A 1 174 ? 5.058 -13.157 1.612 1.00 85.88 174 VAL A N 1
ATOM 1374 C CA . VAL A 1 174 ? 6.194 -13.318 2.511 1.00 85.88 174 VAL A CA 1
ATOM 1375 C C . VAL A 1 174 ? 5.643 -13.627 3.891 1.00 85.88 174 VAL A C 1
ATOM 1377 O O . VAL A 1 174 ? 4.831 -12.876 4.430 1.00 85.88 174 VAL A O 1
ATOM 1380 N N . THR A 1 175 ? 6.083 -14.741 4.460 1.00 77.44 175 THR A N 1
ATOM 1381 C CA . THR A 1 175 ? 5.616 -15.214 5.760 1.00 77.44 175 THR A CA 1
ATOM 1382 C C . THR A 1 175 ? 6.791 -15.478 6.688 1.00 77.44 175 THR A C 1
ATOM 1384 O O . THR A 1 175 ? 7.825 -15.970 6.245 1.00 77.44 175 THR A O 1
ATOM 1387 N N . ASP A 1 176 ? 6.606 -15.194 7.977 1.00 71.38 176 ASP A N 1
ATOM 1388 C CA . ASP A 1 176 ? 7.584 -15.508 9.032 1.00 71.38 176 ASP A CA 1
ATOM 1389 C C . ASP A 1 176 ? 7.455 -16.952 9.554 1.00 71.38 176 ASP A C 1
ATOM 1391 O O . ASP A 1 176 ? 8.284 -17.433 10.322 1.00 71.38 176 ASP A O 1
ATOM 1395 N N . VAL A 1 177 ? 6.417 -17.686 9.130 1.00 63.66 177 VAL A N 1
ATOM 1396 C CA . VAL A 1 177 ? 6.315 -19.114 9.439 1.00 63.66 177 VAL A CA 1
ATOM 1397 C C . VAL A 1 177 ? 7.433 -19.852 8.714 1.00 63.66 177 VAL A C 1
ATOM 1399 O O . VAL A 1 177 ? 7.505 -19.846 7.484 1.00 63.66 177 VAL A O 1
ATOM 1402 N N . GLY A 1 178 ? 8.322 -20.461 9.501 1.00 59.00 178 GLY A N 1
ATOM 1403 C CA . GLY A 1 178 ? 9.377 -21.330 8.999 1.00 59.00 178 GLY A CA 1
ATOM 1404 C C . GLY A 1 178 ? 8.827 -22.412 8.070 1.00 59.00 178 GLY A C 1
ATOM 1405 O O . GLY A 1 178 ? 7.628 -22.700 8.057 1.00 59.00 178 GLY A O 1
ATOM 1406 N N . VAL A 1 179 ? 9.721 -23.009 7.277 1.00 59.41 179 VAL A N 1
ATOM 1407 C CA . VAL A 1 179 ? 9.386 -24.112 6.365 1.00 59.41 179 VAL A CA 1
ATOM 1408 C C . VAL A 1 179 ? 8.518 -25.127 7.115 1.00 59.41 179 VAL A C 1
ATOM 1410 O O . VAL A 1 179 ? 8.953 -25.580 8.178 1.00 59.41 179 VAL A O 1
ATOM 1413 N N . PRO A 1 180 ? 7.320 -25.483 6.608 1.00 58.41 180 PRO A N 1
ATOM 1414 C CA . PRO A 1 180 ? 6.476 -26.476 7.252 1.00 58.41 180 PRO A CA 1
ATOM 1415 C C . PRO A 1 180 ? 7.295 -27.736 7.516 1.00 58.41 180 PRO A C 1
ATOM 1417 O O . PRO A 1 180 ? 7.776 -28.391 6.587 1.00 58.41 180 PRO A O 1
ATOM 1420 N N . THR A 1 181 ? 7.520 -28.050 8.787 1.00 59.56 181 THR A N 1
ATOM 1421 C CA . THR A 1 181 ? 8.258 -29.250 9.152 1.00 59.56 181 THR A CA 1
ATOM 1422 C C . THR A 1 181 ? 7.374 -30.445 8.842 1.00 59.56 181 THR A C 1
ATOM 1424 O O . THR A 1 181 ? 6.257 -30.554 9.345 1.00 59.56 181 THR A O 1
ATOM 1427 N N . LEU A 1 182 ? 7.863 -31.346 7.990 1.00 69.75 182 LEU A N 1
ATOM 1428 C CA . LEU A 1 182 ? 7.221 -32.635 7.766 1.00 69.75 182 LEU A CA 1
ATOM 1429 C C . LEU A 1 182 ? 7.297 -33.429 9.074 1.00 69.75 182 LEU A C 1
ATOM 1431 O O . LEU A 1 182 ? 8.317 -34.060 9.361 1.00 69.75 182 LEU A O 1
ATOM 1435 N N . ASP A 1 183 ? 6.233 -33.389 9.873 1.00 64.88 183 ASP A N 1
ATOM 1436 C CA . ASP A 1 183 ? 6.105 -34.236 11.052 1.00 64.88 183 ASP A CA 1
ATOM 1437 C C . ASP A 1 183 ? 6.170 -35.701 10.613 1.00 64.88 183 ASP A C 1
ATOM 1439 O O . ASP A 1 183 ? 5.210 -36.276 10.090 1.00 64.88 183 ASP A O 1
ATOM 1443 N N . LYS A 1 184 ? 7.320 -36.343 10.841 1.00 57.19 184 LYS A N 1
ATOM 1444 C CA . LYS A 1 184 ? 7.455 -37.797 10.739 1.00 57.19 184 LYS A CA 1
ATOM 1445 C C . LYS A 1 184 ? 6.693 -38.424 11.906 1.00 57.19 184 LYS A C 1
ATOM 1447 O O . LYS A 1 184 ? 7.299 -38.859 12.883 1.00 57.19 184 LYS A O 1
ATOM 1452 N N . LYS A 1 185 ? 5.363 -38.511 11.816 1.00 52.22 185 LYS A N 1
ATOM 1453 C CA . LYS A 1 185 ? 4.588 -39.399 12.691 1.00 52.22 185 LYS A CA 1
ATOM 1454 C C . LYS A 1 185 ? 5.027 -40.839 12.410 1.00 52.22 185 LYS A C 1
ATOM 1456 O O . LYS A 1 185 ? 4.544 -41.478 11.477 1.00 52.22 185 LYS A O 1
ATOM 1461 N N . LYS A 1 186 ? 5.954 -41.359 13.222 1.00 46.91 186 LYS A N 1
ATOM 1462 C CA . LYS A 1 186 ? 6.175 -42.802 13.361 1.00 46.91 186 LYS A CA 1
ATOM 1463 C C . LYS A 1 186 ? 4.855 -43.406 13.838 1.00 46.91 186 LYS A C 1
ATOM 1465 O O . LYS A 1 186 ? 4.494 -43.260 15.000 1.00 46.91 186 LYS A O 1
ATOM 1470 N N . LYS A 1 187 ? 4.139 -44.089 12.945 1.00 46.84 187 LYS A N 1
ATOM 1471 C CA . LYS A 1 187 ? 3.183 -45.120 13.352 1.00 46.84 187 LYS A CA 1
ATOM 1472 C C . LYS A 1 187 ? 4.001 -46.258 13.964 1.00 46.84 187 LYS A C 1
ATOM 1474 O O . LYS A 1 187 ? 4.506 -47.110 13.236 1.00 46.84 187 LYS A O 1
ATOM 1479 N N . SER A 1 188 ? 4.190 -46.243 15.279 1.00 44.56 188 SER A N 1
ATOM 1480 C CA . SER A 1 188 ? 4.432 -47.478 16.020 1.00 44.56 188 SER A CA 1
ATOM 1481 C C . SER A 1 188 ? 3.169 -48.319 15.856 1.00 44.56 188 SER A C 1
ATOM 1483 O O . SER A 1 188 ? 2.106 -47.936 16.343 1.00 44.56 188 SER A O 1
ATOM 1485 N N . LYS A 1 189 ? 3.276 -49.372 15.041 1.00 44.59 189 LYS A N 1
ATOM 1486 C CA . LYS A 1 189 ? 2.262 -50.417 14.938 1.00 44.59 189 LYS A CA 1
ATOM 1487 C C . LYS A 1 189 ? 2.090 -51.063 16.313 1.00 44.59 189 LYS A C 1
ATOM 1489 O O . LYS A 1 189 ? 3.085 -51.304 16.996 1.00 44.59 189 LYS A O 1
ATOM 1494 N N . GLU A 1 190 ? 0.824 -51.252 16.648 1.00 40.19 190 GLU A N 1
ATOM 1495 C CA . GLU A 1 190 ? 0.288 -52.169 17.654 1.00 40.19 190 GLU A CA 1
ATOM 1496 C C . GLU A 1 190 ? 0.751 -53.610 17.398 1.00 40.19 190 GLU A C 1
ATOM 1498 O O . GLU A 1 190 ? 0.929 -53.961 16.201 1.00 40.19 190 GLU A O 1
#

Secondary structure (DSSP, 8-state):
----TTSPPPPHHHHHHTTTTTT--HHHHHHHHHHHHTT-EEEE--TTHHHHHHHHHHHHHGGGS-STTHHHHHHHHHHHHHHHHHHHHHPPPPPP----TT-------EEEE---TT-BTTB--S-SEEEEEEETTSPPPPHHHHHHHHHHHTTS-EEEEEE-TTS-EEEEEE--S-------------

Nearest PDB structures (foldseek):
  7zrz-assembly1_CP1  TM=8.559E-01  e=1.985E-06  Homo sapiens
  7uxa-assembly1_D  TM=7.279E-01  e=1.332E-05  Homo sapiens
  8iss-assembly1_D  TM=6.432E-01  e=5.378E-05  Homo sapiens
  3iey-assembly1_B  TM=7.150E-01  e=6.561E-02  Nanoarchaeum equitans
  7qsq-assembly2_B  TM=4.095E-01  e=2.650E-01  Thermotoga maritima

Radius of gyration: 21.12 Å; Cα contacts (8 Å, |Δi|>4): 221; chains: 1; bounding box: 45×80×54 Å

Organism: Cyclophora tenuis (NCBI:txid216820)